Protein 3CSV (pdb70)

B-factor: mean 33.45, std 8.82, range [14.77, 95.45]

InterPro domains:
  IPR002575 Aminoglycoside phosphotransferase [PF01636] (23-247)
  IPR011009 Protein kinase-like domain superfamily [SSF56112] (5-310)

Foldseek 3Di:
DVVVVVCVQCVVLPNNQWDFDPVWTWIAHPVGATKTKAAAVVNPDFCVLVQVVLVVLVVLLAAEWDWSGDDGNGGMTITDDLDDAQLVNVCVVPVVVLCVLVLLLVSLLSQFVDDDDAFAECQLLNLLVLQLLQVQQVCLQPVHRPVVLSVVLSVVLSVLLVVQADDFGKDQQQQERRQWHAQPVDDGSNRTYGDNSSNIGHYGSLQNVLCHQLVLVDDRDPVSNVVLVVSCVSNVDDSVSSVLNNLSSLLSVLNVSSVLLCCQPPVVPLVSLVSNLSSVVSNLVSCPPPSNVVNNVSVPVSGDDCDVVSSVSSRD

Secondary structure (DSSP, 8-state):
-HHHHHHHHHHHTT-TT-EE-----EEE-TT--EEE----TTTT--SHHHHHHHHHHHHTT-BPPPEEEEETTTTEEEE----S-BHHHHHHH-GGG--HHHHHHHHHHHHHTSPPP---B--HHHHH--THIIIIIIHHHHSS--HHHHHHHHHHHHHHHHHH-----EE-S--SGGGEEE-TTS-GGGGEEE---TT-EE--TTHHHHHHHS-TTS---HHHHH--HHHHHHHT--HHHHHHHHHHHHHHH--HHHHHHHHHHTT--GGGGGGHHHHHHHHHHHHTSGGGHHHHHHHHHHS----HHHHHHHH-

Nearest PDB structures (foldseek):
  3csv-assembly1_A-2  TM=1.003E+00  e=9.031E-52  Ruegeria sp. TM1040
  4feu-assembly3_C  TM=6.248E-01  e=8.893E-07  Acinetobacter baumannii AYE
  2ig7-assembly1_B  TM=6.365E-01  e=2.881E-06  Homo sapiens
  4ej7-assembly2_B  TM=6.264E-01  e=3.681E-06  Acinetobacter baumannii AYE
  3en9-assembly1_A  TM=4.238E-01  e=1.251E-02  Methanocaldococcus jannaschii

Solvent-accessible surface area: 14984 Å² total

CATH classification: 3.30.200.20 (+1 more: 3.90.1200.10)

Radius of gyration: 21.05 Å; Cα contacts (8 Å, |Δi|>4): 513; chains: 1; bounding box: 49×42×58 Å

Structure (mmCIF, N/CA/C/O backbone):
data_3CSV
#
_entry.id   3CSV
#
_cell.length_a   113.680
_cell.length_b   55.940
_cell.length_c   61.220
_cell.angle_alpha   90.000
_cell.angle_beta   102.900
_cell.angle_gamma   90.000
#
_symmetry.space_group_name_H-M   'C 1 2 1'
#
loop_
_entity.id
_entity.type
_entity.pdbx_description
1 polymer 'Aminoglycoside phosphotransferase'
2 non-polymer 'ZINC ION'
3 non-polymer 'SODIUM ION'
4 non-polymer 'CHLORIDE ION'
5 non-polymer 'SULFATE ION'
6 non-polymer 1,2-ETHANEDIOL
7 water water
#
loop_
_atom_site.group_PDB
_atom_site.id
_atom_site.type_symbol
_atom_site.label_atom_id
_atom_site.label_alt_id
_atom_site.label_comp_id
_atom_site.label_asym_id
_atom_site.label_entity_id
_atom_site.label_seq_id
_atom_site.pdbx_PDB_ins_code
_atom_site.Cartn_x
_atom_site.Cartn_y
_atom_site.Cartn_z
_atom_site.occupancy
_atom_site.B_iso_or_equiv
_atom_site.auth_seq_id
_atom_site.auth_comp_id
_atom_site.auth_asym_id
_atom_site.auth_atom_id
_atom_site.pdbx_PDB_model_num
ATOM 1 N N . SER A 1 4 ? 5.265 47.513 47.100 1.00 39.61 3 SER A N 1
ATOM 2 C CA . SER A 1 4 ? 6.347 46.769 46.403 1.00 39.16 3 SER A CA 1
ATOM 3 C C . SER A 1 4 ? 5.796 45.748 45.408 1.00 39.10 3 SER A C 1
ATOM 4 O O . SER A 1 4 ? 4.594 45.442 45.384 1.00 38.44 3 SER A O 1
ATOM 7 N N . ARG A 1 5 ? 6.699 45.218 44.597 1.00 39.12 4 ARG A N 1
ATOM 8 C CA . ARG A 1 5 ? 6.341 44.217 43.608 1.00 40.46 4 ARG A CA 1
ATOM 9 C C . ARG A 1 5 ? 6.018 42.907 44.316 1.00 41.09 4 ARG A C 1
ATOM 10 O O . ARG A 1 5 ? 5.141 42.160 43.879 1.00 41.38 4 ARG A O 1
ATOM 18 N N . GLU A 1 6 ? 6.730 42.637 45.408 1.00 40.25 5 GLU A N 1
ATOM 19 C CA . GLU A 1 6 ? 6.461 41.464 46.226 1.00 41.06 5 GLU A CA 1
ATOM 20 C C . GLU A 1 6 ? 5.045 41.512 46.789 1.00 38.86 5 GLU A C 1
ATOM 21 O O . GLU A 1 6 ? 4.359 40.496 46.780 1.00 40.46 5 GLU A O 1
ATOM 27 N N . ASP A 1 7 ? 4.611 42.682 47.267 1.00 36.44 6 ASP A N 1
ATOM 28 C CA . ASP A 1 7 ? 3.229 42.866 47.741 1.00 35.73 6 ASP A CA 1
ATOM 29 C C . ASP A 1 7 ? 2.207 42.598 46.622 1.00 33.34 6 ASP A C 1
ATOM 30 O O . ASP A 1 7 ? 1.172 42.004 46.863 1.00 31.84 6 ASP A O 1
ATOM 35 N N . GLU A 1 8 ? 2.494 43.056 45.409 1.00 32.18 7 GLU A N 1
ATOM 36 C CA . GLU A 1 8 ? 1.615 42.788 44.273 1.00 32.58 7 GLU A CA 1
ATOM 37 C C . GLU A 1 8 ? 1.539 41.300 43.964 1.00 31.63 7 GLU A C 1
ATOM 38 O O . GLU A 1 8 ? 0.456 40.774 43.726 1.00 29.25 7 GLU A O 1
ATOM 44 N N . ILE A 1 9 ? 2.693 40.641 43.959 1.00 29.45 8 ILE A N 1
ATOM 45 C CA . ILE A 1 9 ? 2.747 39.215 43.685 1.00 32.60 8 ILE A CA 1
ATOM 46 C C . ILE A 1 9 ? 1.921 38.468 44.729 1.00 32.83 8 ILE A C 1
ATOM 47 O O . ILE A 1 9 ? 1.108 37.617 44.376 1.00 31.83 8 ILE A O 1
ATOM 52 N N . ARG A 1 10 ? 2.112 38.818 46.007 1.00 34.00 9 ARG A N 1
ATOM 53 C CA . ARG A 1 10 ? 1.398 38.161 47.105 1.00 33.69 9 ARG A CA 1
ATOM 54 C C . ARG A 1 10 ? -0.110 38.410 47.033 1.00 32.10 9 ARG A C 1
ATOM 55 O O . ARG A 1 10 ? -0.888 37.538 47.392 1.00 32.18 9 ARG A O 1
ATOM 58 N N . ASP A 1 11 ? -0.508 39.594 46.572 1.00 31.75 10 ASP A N 1
ATOM 59 C CA . ASP A 1 11 ? -1.928 39.945 46.391 1.00 32.56 10 ASP A CA 1
ATOM 60 C C . ASP A 1 11 ? -2.541 39.157 45.231 1.00 30.66 10 ASP A C 1
ATOM 61 O O . ASP A 1 11 ? -3.650 38.627 45.342 1.00 29.55 10 ASP A O 1
ATOM 66 N N . PHE A 1 12 ? -1.811 39.086 44.126 1.00 28.37 11 PHE A N 1
ATOM 67 C CA . PHE A 1 12 ? -2.204 38.277 42.964 1.00 29.33 11 PHE A CA 1
ATOM 68 C C . PHE A 1 12 ? -2.408 36.788 43.310 1.00 28.96 11 PHE A C 1
ATOM 69 O O . PHE A 1 12 ? -3.443 36.204 42.979 1.00 27.83 11 PHE A O 1
ATOM 77 N N . LEU A 1 13 ? -1.430 36.200 43.993 1.00 28.38 12 LEU A N 1
ATOM 78 C CA . LEU A 1 13 ? -1.537 34.815 44.468 1.00 29.18 12 LEU A CA 1
ATOM 79 C C . LEU A 1 13 ? -2.701 34.595 45.452 1.00 28.93 12 LEU A C 1
ATOM 80 O O . LEU A 1 13 ? -3.464 33.642 45.290 1.00 29.07 12 LEU A O 1
ATOM 85 N N . ALA A 1 14 ? -2.865 35.487 46.434 1.00 29.71 13 ALA A N 1
ATOM 86 C CA . ALA A 1 14 ? -3.971 35.396 47.415 1.00 29.06 13 ALA A CA 1
ATOM 87 C C . ALA A 1 14 ? -5.345 35.501 46.743 1.00 29.54 13 ALA A C 1
ATOM 88 O O . ALA A 1 14 ? -6.252 34.699 46.986 1.00 29.75 13 ALA A O 1
ATOM 90 N N . THR A 1 15 ? -5.487 36.504 45.890 1.00 28.56 14 THR A N 1
ATOM 91 C CA . THR A 1 15 ? -6.701 36.697 45.117 1.00 29.50 14 THR A CA 1
ATOM 92 C C . THR A 1 15 ? -7.176 35.449 44.372 1.00 27.54 14 THR A C 1
ATOM 93 O O . THR A 1 15 ? -8.371 35.167 44.331 1.00 26.85 14 THR A O 1
ATOM 97 N N . HIS A 1 16 ? -6.246 34.690 43.809 1.00 26.63 15 HIS A N 1
ATOM 98 C CA . HIS A 1 16 ? -6.612 33.569 42.970 1.00 27.69 15 HIS A CA 1
ATOM 99 C C . HIS A 1 16 ? -6.505 32.220 43.669 1.00 28.84 15 HIS A C 1
ATOM 100 O O . HIS A 1 16 ? -6.598 31.180 43.014 1.00 30.04 15 HIS A O 1
ATOM 107 N N . GLY A 1 17 ? -6.296 32.240 44.986 1.00 28.49 16 GLY A N 1
ATOM 108 C CA . GLY A 1 17 ? -6.298 31.015 45.794 1.00 30.17 16 GLY A CA 1
ATOM 109 C C . GLY A 1 17 ? -4.956 30.304 45.975 1.00 29.03 16 GLY A C 1
ATOM 110 O O . GLY A 1 17 ? -4.932 29.096 46.243 1.00 28.65 16 GLY A O 1
ATOM 111 N N . TYR A 1 18 ? -3.854 31.048 45.854 1.00 27.26 17 TYR A N 1
ATOM 112 C CA . TYR A 1 18 ? -2.496 30.483 45.922 1.00 27.93 17 TYR A CA 1
ATOM 113 C C . TYR A 1 18 ? -1.645 31.103 47.039 1.00 30.79 17 TYR A C 1
ATOM 114 O O . TYR A 1 18 ? -0.412 31.037 46.994 1.00 31.76 17 TYR A O 1
ATOM 123 N N . ALA A 1 19 ? -2.308 31.683 48.042 1.00 30.37 18 ALA A N 1
ATOM 124 C CA . ALA A 1 19 ? -1.637 32.438 49.097 1.00 31.33 18 ALA A CA 1
ATOM 125 C C . ALA A 1 19 ? -0.627 31.589 49.865 1.00 30.91 18 ALA A C 1
ATOM 126 O O . ALA A 1 19 ? 0.447 32.084 50.210 1.00 28.55 18 ALA A O 1
ATOM 128 N N . ASP A 1 20 ? -0.955 30.314 50.097 1.00 29.89 19 ASP A N 1
ATOM 129 C CA . ASP A 1 20 ? -0.056 29.404 50.820 1.00 30.64 19 ASP A CA 1
ATOM 130 C C . ASP A 1 20 ? 1.054 28.764 49.950 1.00 31.33 19 ASP A C 1
ATOM 131 O O . ASP A 1 20 ? 1.809 27.942 50.432 1.00 31.03 19 ASP A O 1
ATOM 136 N N . TRP A 1 21 ? 1.163 29.151 48.684 1.00 31.77 20 TRP A N 1
ATOM 137 C CA . TRP A 1 21 ? 2.215 28.622 47.823 1.00 31.78 20 TRP A CA 1
ATOM 138 C C . TRP A 1 21 ? 3.468 29.434 48.040 1.00 32.58 20 TRP A C 1
ATOM 139 O O . TRP A 1 21 ? 3.404 30.645 48.244 1.00 35.62 20 TRP A O 1
ATOM 150 N N . ASN A 1 22 ? 4.604 28.757 47.975 1.00 31.62 21 ASN A N 1
ATOM 151 C CA . ASN A 1 22 ? 5.891 29.342 48.304 1.00 32.11 21 ASN A CA 1
ATOM 152 C C . ASN A 1 22 ? 6.789 29.339 47.091 1.00 31.48 21 ASN A C 1
ATOM 153 O O . ASN A 1 22 ? 6.693 28.442 46.254 1.00 30.39 21 ASN A O 1
ATOM 158 N N . ARG A 1 23 ? 7.625 30.361 46.968 1.00 32.78 22 ARG A N 1
ATOM 159 C CA . ARG A 1 23 ? 8.624 30.415 45.903 1.00 36.99 22 ARG A CA 1
ATOM 160 C C . ARG A 1 23 ? 9.805 29.529 46.285 1.00 39.98 22 ARG A C 1
ATOM 161 O O . ARG A 1 23 ? 10.251 29.574 47.421 1.00 40.35 22 ARG A O 1
ATOM 163 N N . THR A 1 24 ? 10.284 28.708 45.347 1.00 43.32 23 THR A N 1
ATOM 164 C CA . THR A 1 24 ? 11.456 27.847 45.563 1.00 45.43 23 THR A CA 1
ATOM 165 C C . THR A 1 24 ? 12.545 28.145 44.529 1.00 50.02 23 THR A C 1
ATOM 166 O O . THR A 1 24 ? 12.690 27.412 43.539 1.00 49.32 23 THR A O 1
ATOM 170 N N . PRO A 1 25 ? 13.304 29.242 44.745 1.00 53.43 24 PRO A N 1
ATOM 171 C CA . PRO A 1 25 ? 14.420 29.603 43.869 1.00 54.97 24 PRO A CA 1
ATOM 172 C C . PRO A 1 25 ? 15.705 28.867 44.245 1.00 55.49 24 PRO A C 1
ATOM 173 O O . PRO A 1 25 ? 15.716 27.638 44.284 1.00 57.24 24 PRO A O 1
ATOM 177 N N . ARG A 1 34 ? 9.820 36.353 36.277 1.00 58.11 33 ARG A N 1
ATOM 178 C CA . ARG A 1 34 ? 10.003 36.026 34.870 1.00 57.33 33 ARG A CA 1
ATOM 179 C C . ARG A 1 34 ? 9.727 34.538 34.639 1.00 57.76 33 ARG A C 1
ATOM 180 O O . ARG A 1 34 ? 9.097 34.137 33.646 1.00 59.20 33 ARG A O 1
ATOM 182 N N . TYR A 1 35 ? 10.209 33.723 35.567 1.00 56.50 34 TYR A N 1
ATOM 183 C CA . TYR A 1 35 ? 9.897 32.305 35.587 1.00 56.05 34 TYR A CA 1
ATOM 184 C C . TYR A 1 35 ? 10.269 31.777 36.975 1.00 55.66 34 TYR A C 1
ATOM 185 O O . TYR A 1 35 ? 11.215 30.991 37.138 1.00 57.31 34 TYR A O 1
ATOM 187 N N . GLN A 1 36 ? 9.516 32.241 37.969 1.00 51.53 35 GLN A N 1
ATOM 188 C CA . GLN A 1 36 ? 9.743 31.872 39.355 1.00 47.68 35 GLN A CA 1
ATOM 189 C C . GLN A 1 36 ? 8.977 30.586 39.661 1.00 43.77 35 GLN A C 1
ATOM 190 O O . GLN A 1 36 ? 7.778 30.475 39.411 1.00 42.20 35 GLN A O 1
ATOM 196 N N . ARG A 1 37 ? 9.702 29.607 40.176 1.00 40.58 36 ARG A N 1
ATOM 197 C CA . ARG A 1 37 ? 9.156 28.321 40.553 1.00 38.45 36 ARG A CA 1
ATOM 198 C C . ARG A 1 37 ? 8.349 28.537 41.835 1.00 35.86 36 ARG A C 1
ATOM 199 O O . ARG A 1 37 ? 8.863 29.129 42.782 1.00 33.99 36 ARG A O 1
ATOM 207 N N . LEU A 1 38 ? 7.095 28.078 41.857 1.00 33.62 37 LEU A N 1
ATOM 208 C CA . LEU A 1 38 ? 6.262 28.068 43.080 1.00 31.66 37 LEU A CA 1
ATOM 209 C C . LEU A 1 38 ? 5.812 26.647 43.389 1.00 29.18 37 LEU A C 1
ATOM 210 O O . LEU A 1 38 ? 5.528 25.868 42.473 1.00 28.04 37 LEU A O 1
ATOM 215 N N . ARG A 1 39 ? 5.732 26.320 44.677 1.00 27.47 38 ARG A N 1
ATOM 216 C CA . ARG A 1 39 ? 5.316 24.999 45.117 1.00 27.39 38 ARG A CA 1
ATOM 217 C C . ARG A 1 39 ? 4.244 25.105 46.209 1.00 28.84 38 ARG A C 1
ATOM 218 O O . ARG A 1 39 ? 4.354 25.906 47.136 1.00 29.22 38 ARG A O 1
ATOM 226 N N . SER A 1 40 ? 3.210 24.285 46.098 1.00 29.06 39 SER A N 1
ATOM 227 C CA . SER A 1 40 ? 2.174 24.241 47.115 1.00 30.16 39 SER A CA 1
ATOM 228 C C . SER A 1 40 ? 2.715 23.595 48.385 1.00 31.23 39 SER A C 1
ATOM 229 O O . SER A 1 40 ? 3.814 23.028 48.387 1.00 31.23 39 SER A O 1
ATOM 232 N N . PRO A 1 41 ? 1.961 23.704 49.487 1.00 32.63 40 PRO A N 1
ATOM 233 C CA . PRO A 1 41 ? 2.397 23.035 50.719 1.00 32.67 40 PRO A CA 1
ATOM 234 C C . PRO A 1 41 ? 2.562 21.509 50.585 1.00 32.21 40 PRO A C 1
ATOM 235 O O . PRO A 1 41 ? 3.306 20.909 51.358 1.00 30.39 40 PRO A O 1
ATOM 239 N N . THR A 1 42 ? 1.885 20.892 49.616 1.00 31.02 41 THR A N 1
ATOM 240 C CA . THR A 1 42 ? 2.045 19.462 49.370 1.00 30.63 41 THR A CA 1
ATOM 241 C C . THR A 1 42 ? 2.819 19.149 48.081 1.00 30.06 41 THR A C 1
ATOM 242 O O . THR A 1 42 ? 2.796 18.022 47.618 1.00 28.18 41 THR A O 1
ATOM 246 N N . GLY A 1 43 ? 3.476 20.145 47.487 1.00 29.76 42 GLY A N 1
ATOM 247 C CA . GLY A 1 43 ? 4.396 19.901 46.375 1.00 28.23 42 GLY A CA 1
ATOM 248 C C . GLY A 1 43 ? 3.840 20.016 44.971 1.00 26.96 42 GLY A C 1
ATOM 249 O O . GLY A 1 43 ? 4.546 19.736 44.010 1.00 27.04 42 GLY A O 1
ATOM 250 N N . ALA A 1 44 ? 2.582 20.421 44.841 1.00 25.49 43 ALA A N 1
ATOM 251 C CA . ALA A 1 44 ? 2.035 20.829 43.553 1.00 25.99 43 ALA A CA 1
ATOM 252 C C . ALA A 1 44 ? 2.889 21.962 42.979 1.00 26.32 43 ALA A C 1
ATOM 253 O O . ALA A 1 44 ? 3.488 22.746 43.728 1.00 27.11 43 ALA A O 1
ATOM 255 N N . LYS A 1 45 ? 2.959 22.017 41.656 1.00 26.63 44 LYS A N 1
ATOM 256 C CA . LYS A 1 45 ? 3.892 22.876 40.931 1.00 26.41 44 LYS A CA 1
ATOM 257 C C . LYS A 1 45 ? 3.185 23.928 40.085 1.00 27.54 44 LYS A C 1
ATOM 258 O O . LYS A 1 45 ? 2.126 23.679 39.525 1.00 27.01 44 LYS A O 1
ATOM 264 N N . ALA A 1 46 ? 3.801 25.104 39.994 1.00 26.44 45 ALA A N 1
ATOM 265 C CA . ALA A 1 46 ? 3.371 26.150 39.079 1.00 26.17 45 ALA A CA 1
ATOM 266 C C . ALA A 1 46 ? 4.544 27.080 38.849 1.00 26.15 45 ALA A C 1
ATOM 267 O O . ALA A 1 46 ? 5.575 26.963 39.511 1.00 26.20 45 ALA A O 1
ATOM 269 N N . VAL A 1 47 ? 4.383 27.997 37.902 1.00 28.01 46 VAL A N 1
ATOM 270 C CA . VAL A 1 47 ? 5.414 28.979 37.590 1.00 28.14 46 VAL A CA 1
ATOM 271 C C . VAL A 1 47 ? 4.806 30.379 37.534 1.00 27.95 46 VAL A C 1
ATOM 272 O O . VAL A 1 47 ? 3.822 30.601 36.831 1.00 27.37 46 VAL A O 1
ATOM 276 N N . LEU A 1 48 ? 5.368 31.307 38.310 1.00 28.24 47 LEU A N 1
ATOM 277 C CA . LEU A 1 48 ? 4.929 32.703 38.267 1.00 30.87 47 LEU A CA 1
ATOM 278 C C . LEU A 1 48 ? 5.719 33.453 37.205 1.00 32.12 47 LEU A C 1
ATOM 279 O O . LEU A 1 48 ? 6.931 33.354 37.187 1.00 31.96 47 LEU A O 1
ATOM 297 N N . ASP A 1 50 ? 6.506 37.231 35.996 1.00 39.59 49 ASP A N 1
ATOM 298 C CA . ASP A 1 50 ? 6.534 38.601 36.463 1.00 42.78 49 ASP A CA 1
ATOM 299 C C . ASP A 1 50 ? 7.118 39.456 35.321 1.00 46.97 49 ASP A C 1
ATOM 300 O O . ASP A 1 50 ? 8.328 39.541 35.157 1.00 50.02 49 ASP A O 1
ATOM 305 N N . TRP A 1 51 ? 6.242 40.042 34.507 1.00 50.57 50 TRP A N 1
ATOM 306 C CA . TRP A 1 51 ? 6.638 40.871 33.364 1.00 52.13 50 TRP A CA 1
ATOM 307 C C . TRP A 1 51 ? 5.813 42.147 33.389 1.00 54.30 50 TRP A C 1
ATOM 308 O O . TRP A 1 51 ? 4.811 42.265 32.672 1.00 55.09 50 TRP A O 1
ATOM 310 N N . SER A 1 52 ? 6.228 43.095 34.226 1.00 55.86 51 SER A N 1
ATOM 311 C CA . SER A 1 52 ? 5.410 44.273 34.525 1.00 56.91 51 SER A CA 1
ATOM 312 C C . SER A 1 52 ? 5.228 45.193 33.320 1.00 58.49 51 SER A C 1
ATOM 313 O O . SER A 1 52 ? 6.156 45.345 32.517 1.00 57.45 51 SER A O 1
ATOM 316 N N . PRO A 1 53 ? 4.040 45.827 33.207 1.00 60.39 52 PRO A N 1
ATOM 317 C CA . PRO A 1 53 ? 3.788 46.812 32.148 1.00 62.08 52 PRO A CA 1
ATOM 318 C C . PRO A 1 53 ? 4.680 48.043 32.294 1.00 62.39 52 PRO A C 1
ATOM 319 O O . PRO A 1 53 ? 5.342 48.433 31.332 1.00 60.97 52 PRO A O 1
ATOM 323 N N . GLU A 1 54 ? 4.698 48.622 33.495 1.00 63.20 53 GLU A N 1
ATOM 324 C CA . GLU A 1 54 ? 5.612 49.714 33.844 1.00 63.91 53 GLU A CA 1
ATOM 325 C C . GLU A 1 54 ? 7.038 49.452 33.339 1.00 64.24 53 GLU A C 1
ATOM 326 O O . GLU A 1 54 ? 7.746 50.386 32.964 1.00 65.23 53 GLU A O 1
ATOM 328 N N . GLU A 1 55 ? 7.446 48.183 33.324 1.00 63.94 54 GLU A N 1
ATOM 329 C CA . GLU A 1 55 ? 8.725 47.778 32.733 1.00 63.29 54 GLU A CA 1
ATOM 330 C C . GLU A 1 55 ? 8.685 47.659 31.201 1.00 62.65 54 GLU A C 1
ATOM 331 O O . GLU A 1 55 ? 9.737 47.598 30.565 1.00 63.15 54 GLU A O 1
ATOM 333 N N . GLY A 1 56 ? 7.485 47.605 30.618 1.00 61.36 55 GLY A N 1
ATOM 334 C CA . GLY A 1 56 ? 7.305 47.417 29.169 1.00 59.87 55 GLY A CA 1
ATOM 335 C C . GLY A 1 56 ? 6.854 46.022 28.726 1.00 58.57 55 GLY A C 1
ATOM 336 O O . GLY A 1 56 ? 6.779 45.749 27.526 1.00 58.14 55 GLY A O 1
ATOM 337 N N . GLY A 1 57 ? 6.554 45.139 29.682 1.00 55.70 56 GLY A N 1
ATOM 338 C CA . GLY A 1 57 ? 6.099 43.777 29.377 1.00 53.63 56 GLY A CA 1
ATOM 339 C C . GLY A 1 57 ? 4.603 43.673 29.114 1.00 51.20 56 GLY A C 1
ATOM 340 O O . GLY A 1 57 ? 3.825 44.524 29.552 1.00 51.96 56 GLY A O 1
ATOM 341 N N . ASP A 1 58 ? 4.203 42.629 28.389 1.00 48.05 57 ASP A N 1
ATOM 342 C CA . ASP A 1 58 ? 2.782 42.357 28.092 1.00 44.97 57 ASP A CA 1
ATOM 343 C C . ASP A 1 58 ? 2.538 40.853 28.130 1.00 41.42 57 ASP A C 1
ATOM 344 O O . ASP A 1 58 ? 3.174 40.091 27.403 1.00 42.55 57 ASP A O 1
ATOM 349 N N . THR A 1 59 ? 1.615 40.432 28.988 1.00 38.21 58 THR A N 1
ATOM 350 C CA . THR A 1 59 ? 1.318 39.012 29.167 1.00 35.96 58 THR A CA 1
ATOM 351 C C . THR A 1 59 ? 0.333 38.439 28.127 1.00 33.52 58 THR A C 1
ATOM 352 O O . THR A 1 59 ? 0.138 37.236 28.079 1.00 33.80 58 THR A O 1
ATOM 356 N N . GLN A 1 60 ? -0.296 39.283 27.315 1.00 32.16 59 GLN A N 1
ATOM 357 C CA . GLN A 1 60 ? -1.401 38.821 26.477 1.00 33.31 59 GLN A CA 1
ATOM 358 C C . GLN A 1 60 ? -0.954 37.902 25.334 1.00 32.26 59 GLN A C 1
ATOM 359 O O . GLN A 1 60 ? -1.610 36.896 25.085 1.00 33.50 59 GLN A O 1
ATOM 365 N N . PRO A 1 61 ? 0.142 38.241 24.625 1.00 32.06 60 PRO A N 1
ATOM 366 C CA . PRO A 1 61 ? 0.631 37.312 23.596 1.00 32.88 60 PRO A CA 1
ATOM 367 C C . PRO A 1 61 ? 0.997 35.917 24.133 1.00 29.71 60 PRO A C 1
ATOM 368 O O . PRO A 1 61 ? 0.687 34.929 23.500 1.00 30.29 60 PRO A O 1
ATOM 372 N N . PHE A 1 62 ? 1.616 35.840 25.302 1.00 30.35 61 PHE A N 1
ATOM 373 C CA . PHE A 1 62 ? 1.916 34.540 25.916 1.00 29.94 61 PHE A CA 1
ATOM 374 C C . PHE A 1 62 ? 0.621 33.755 26.144 1.00 28.33 61 PHE A C 1
ATOM 375 O O . PHE A 1 62 ? 0.528 32.598 25.779 1.00 30.36 61 PHE A O 1
ATOM 383 N N . VAL A 1 63 ? -0.376 34.410 26.729 1.00 28.46 62 VAL A N 1
ATOM 384 C CA . VAL A 1 63 ? -1.679 33.795 26.993 1.00 27.38 62 VAL A CA 1
ATOM 385 C C . VAL A 1 63 ? -2.340 33.347 25.682 1.00 27.16 62 VAL A C 1
ATOM 386 O O . VAL A 1 63 ? -2.730 32.195 25.555 1.00 26.99 62 VAL A O 1
ATOM 390 N N . ASP A 1 64 ? -2.408 34.240 24.698 1.00 28.20 63 ASP A N 1
ATOM 391 C CA . ASP A 1 64 ? -3.029 33.929 23.405 1.00 28.88 63 ASP A CA 1
ATOM 392 C C . ASP A 1 64 ? -2.356 32.754 22.709 1.00 27.77 63 ASP A C 1
ATOM 393 O O . ASP A 1 64 ? -3.036 31.865 22.222 1.00 29.21 63 ASP A O 1
ATOM 398 N N . LEU A 1 65 ? -1.026 32.755 22.670 1.00 26.84 64 LEU A N 1
ATOM 399 C CA . LEU A 1 65 ? -0.286 31.732 21.927 1.00 27.62 64 LEU A CA 1
ATOM 400 C C . LEU A 1 65 ? -0.219 30.412 22.673 1.00 27.62 64 LEU A C 1
ATOM 401 O O . LEU A 1 65 ? -0.263 29.339 22.049 1.00 27.26 64 LEU A O 1
ATOM 406 N N . ALA A 1 66 ? -0.150 30.466 24.002 1.00 27.46 65 ALA A N 1
ATOM 407 C CA . ALA A 1 66 ? -0.210 29.230 24.813 1.00 28.24 65 ALA A CA 1
ATOM 408 C C . ALA A 1 66 ? -1.549 28.506 24.619 1.00 28.30 65 ALA A C 1
ATOM 409 O O . ALA A 1 66 ? -1.589 27.276 24.467 1.00 27.18 65 ALA A O 1
ATOM 411 N N . GLN A 1 67 ? -2.636 29.278 24.584 1.00 28.28 66 GLN A N 1
ATOM 412 C CA . GLN A 1 67 ? -3.959 28.732 24.321 1.00 28.91 66 GLN A CA 1
ATOM 413 C C . GLN A 1 67 ? -3.996 28.157 22.922 1.00 27.18 66 GLN A C 1
ATOM 414 O O . GLN A 1 67 ? -4.423 27.032 22.741 1.00 27.88 66 GLN A O 1
ATOM 420 N N . TYR A 1 68 ? -3.526 28.917 21.934 1.00 27.49 67 TYR A N 1
ATOM 421 C CA . TYR A 1 68 ? -3.518 28.442 20.544 1.00 27.40 67 TYR A CA 1
ATOM 422 C C . TYR A 1 68 ? -2.791 27.101 20.395 1.00 27.46 67 TYR A C 1
ATOM 423 O O . TYR A 1 68 ? -3.281 26.187 19.732 1.00 26.82 67 TYR A O 1
ATOM 432 N N . LEU A 1 69 ? -1.617 26.979 21.007 1.00 28.55 68 LEU A N 1
ATOM 433 C CA . LEU A 1 69 ? -0.812 25.742 20.881 1.00 27.42 68 LEU A CA 1
ATOM 434 C C . LEU A 1 69 ? -1.453 24.564 21.596 1.00 28.51 68 LEU A C 1
ATOM 435 O O . LEU A 1 69 ? -1.471 23.436 21.078 1.00 25.04 68 LEU A O 1
ATOM 440 N N . ARG A 1 70 ? -1.973 24.833 22.795 1.00 29.61 69 ARG A N 1
ATOM 441 C CA . ARG A 1 70 ? -2.719 23.837 23.552 1.00 30.71 69 ARG A CA 1
ATOM 442 C C . ARG A 1 70 ? -4.008 23.389 22.890 1.00 31.10 69 ARG A C 1
ATOM 443 O O . ARG A 1 70 ? -4.389 22.229 23.020 1.00 30.82 69 ARG A O 1
ATOM 451 N N . ASN A 1 71 ? -4.676 24.281 22.167 1.00 30.91 70 ASN A N 1
ATOM 452 C CA . ASN A 1 71 ? -5.838 23.875 21.397 1.00 31.88 70 ASN A CA 1
ATOM 453 C C . ASN A 1 71 ? -5.477 22.828 20.330 1.00 32.91 70 ASN A C 1
ATOM 454 O O . ASN A 1 71 ? -6.340 22.072 19.889 1.00 32.54 70 ASN A O 1
ATOM 459 N N . LEU A 1 72 ? -4.192 22.764 19.953 1.00 32.16 71 LEU A N 1
ATOM 460 C CA . LEU A 1 72 ? -3.672 21.762 19.015 1.00 29.36 71 LEU A CA 1
ATOM 461 C C . LEU A 1 72 ? -3.065 20.522 19.686 1.00 30.39 71 LEU A C 1
ATOM 462 O O . LEU A 1 72 ? -2.431 19.698 19.014 1.00 28.45 71 LEU A O 1
ATOM 467 N N . ASP A 1 73 ? -3.246 20.406 21.008 1.00 30.93 72 ASP A N 1
ATOM 468 C CA . ASP A 1 73 ? -2.707 19.313 21.811 1.00 31.69 72 ASP A CA 1
ATOM 469 C C . ASP A 1 73 ? -1.181 19.347 21.817 1.00 30.73 72 ASP A C 1
ATOM 470 O O . ASP A 1 73 ? -0.521 18.309 21.882 1.00 29.36 72 ASP A O 1
ATOM 475 N N . ILE A 1 74 ? -0.646 20.561 21.733 1.00 28.77 73 ILE A N 1
ATOM 476 C CA . ILE A 1 74 ? 0.767 20.811 21.901 1.00 26.69 73 ILE A CA 1
ATOM 477 C C . ILE A 1 74 ? 0.975 21.269 23.350 1.00 28.36 73 ILE A C 1
ATOM 478 O O . ILE A 1 74 ? 0.194 22.060 23.874 1.00 29.86 73 ILE A O 1
ATOM 483 N N . SER A 1 75 ? 2.004 20.740 24.005 1.00 27.73 74 SER A N 1
ATOM 484 C CA . SER A 1 75 ? 2.239 21.001 25.428 1.00 27.53 74 SER A CA 1
ATOM 485 C C . SER A 1 75 ? 2.949 22.321 25.688 1.00 26.89 74 SER A C 1
ATOM 486 O O . SER A 1 75 ? 4.088 22.352 26.155 1.00 29.26 74 SER A O 1
ATOM 489 N N . ALA A 1 76 ? 2.266 23.410 25.367 1.00 27.16 75 ALA A N 1
ATOM 490 C CA . ALA A 1 76 ? 2.569 24.715 25.950 1.00 27.64 75 ALA A CA 1
ATOM 491 C C . ALA A 1 76 ? 1.889 24.712 27.313 1.00 28.28 75 ALA A C 1
ATOM 492 O O . ALA A 1 76 ? 0.966 23.913 27.547 1.00 28.73 75 ALA A O 1
ATOM 494 N N . PRO A 1 77 ? 2.334 25.591 28.223 1.00 29.03 76 PRO A N 1
ATOM 495 C CA . PRO A 1 77 ? 1.768 25.606 29.568 1.00 29.31 76 PRO A CA 1
ATOM 496 C C . PRO A 1 77 ? 0.323 26.112 29.643 1.00 28.91 76 PRO A C 1
ATOM 497 O O . PRO A 1 77 ? -0.002 27.111 29.015 1.00 29.46 76 PRO A O 1
ATOM 501 N N . GLU A 1 78 ? -0.512 25.427 30.423 1.00 29.09 77 GLU A N 1
ATOM 502 C CA . GLU A 1 78 ? -1.794 25.971 30.867 1.00 29.28 77 GLU A CA 1
ATOM 503 C C . GLU A 1 78 ? -1.579 27.280 31.607 1.00 25.52 77 GLU A C 1
ATOM 504 O O . GLU A 1 78 ? -0.566 27.458 32.280 1.00 25.20 77 GLU A O 1
ATOM 510 N N . ILE A 1 79 ? -2.540 28.186 31.475 1.00 27.42 78 ILE A N 1
ATOM 511 C CA . ILE A 1 79 ? -2.591 29.402 32.271 1.00 26.69 78 ILE A CA 1
ATOM 512 C C . ILE A 1 79 ? -3.517 29.096 33.452 1.00 28.87 78 ILE A C 1
ATOM 513 O O . ILE A 1 79 ? -4.691 28.758 33.269 1.00 28.99 78 ILE A O 1
ATOM 518 N N . TYR A 1 80 ? -2.983 29.204 34.667 1.00 27.44 79 TYR A N 1
ATOM 519 C CA . TYR A 1 80 ? -3.745 28.968 35.880 1.00 26.43 79 TYR A CA 1
ATOM 520 C C . TYR A 1 80 ? -4.432 30.225 36.427 1.00 27.96 79 TYR A C 1
ATOM 521 O O . TYR A 1 80 ? -5.493 30.129 37.038 1.00 28.39 79 TYR A O 1
ATOM 530 N N . ALA A 1 81 ? -3.785 31.378 36.259 1.00 27.62 80 ALA A N 1
ATOM 531 C CA . ALA A 1 81 ? -4.297 32.670 36.713 1.00 26.77 80 ALA A CA 1
ATOM 532 C C . ALA A 1 81 ? -3.615 33.773 35.905 1.00 27.83 80 ALA A C 1
ATOM 533 O O . ALA A 1 81 ? -2.470 33.617 35.457 1.00 27.91 80 ALA A O 1
ATOM 535 N N . GLU A 1 82 ? -4.310 34.890 35.731 1.00 29.28 81 GLU A N 1
ATOM 536 C CA . GLU A 1 82 ? -3.759 36.000 34.966 1.00 31.15 81 GLU A CA 1
ATOM 537 C C . GLU A 1 82 ? -4.157 37.336 35.551 1.00 31.74 81 GLU A C 1
ATOM 538 O O . GLU A 1 82 ? -5.262 37.504 36.087 1.00 31.80 81 GLU A O 1
ATOM 544 N N . GLU A 1 83 ? -3.220 38.272 35.433 1.00 32.37 82 GLU A N 1
ATOM 545 C CA . GLU A 1 83 ? -3.379 39.633 35.870 1.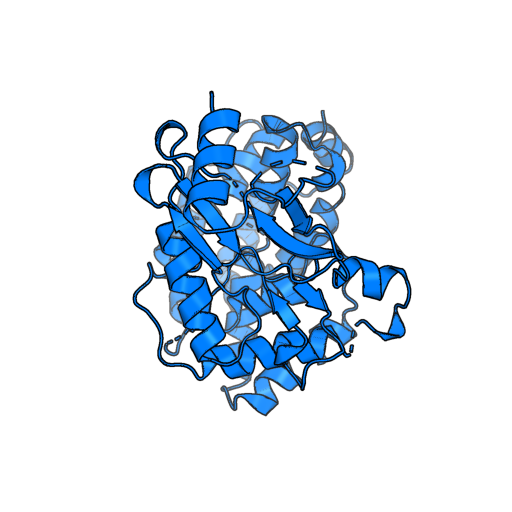00 34.12 82 GLU A CA 1
ATOM 546 C C . GLU A 1 83 ? -2.675 40.489 34.823 1.00 32.74 82 GLU A C 1
ATOM 547 O O . GLU A 1 83 ? -1.500 40.833 34.955 1.00 30.41 82 GLU A O 1
ATOM 553 N N . HIS A 1 84 ? -3.399 40.792 33.752 1.00 33.43 83 HIS A N 1
ATOM 554 C CA . HIS A 1 84 ? -2.818 41.515 32.625 1.00 34.13 83 HIS A CA 1
ATOM 555 C C . HIS A 1 84 ? -2.323 42.899 33.004 1.00 33.15 83 HIS A C 1
ATOM 556 O O . HIS A 1 84 ? -1.220 43.277 32.617 1.00 32.05 83 HIS A O 1
ATOM 563 N N . ALA A 1 85 ? -3.118 43.638 33.768 1.00 34.59 84 ALA A N 1
ATOM 564 C CA . ALA A 1 85 ? -2.780 45.024 34.119 1.00 37.19 84 ALA A CA 1
ATOM 565 C C . ALA A 1 85 ? -1.479 45.126 34.910 1.00 38.95 84 ALA A C 1
ATOM 566 O O . ALA A 1 85 ? -0.699 46.041 34.686 1.00 40.46 84 ALA A O 1
ATOM 568 N N . ARG A 1 86 ? -1.235 44.194 35.828 1.00 38.32 85 ARG A N 1
ATOM 569 C CA . ARG A 1 86 ? -0.005 44.229 36.622 1.00 38.02 85 ARG A CA 1
ATOM 570 C C . ARG A 1 86 ? 1.097 43.365 36.024 1.00 37.00 85 ARG A C 1
ATOM 571 O O . ARG A 1 86 ? 2.206 43.346 36.549 1.00 38.35 85 ARG A O 1
ATOM 579 N N . GLY A 1 87 ? 0.808 42.672 34.922 1.00 34.14 86 GLY A N 1
ATOM 580 C CA . GLY A 1 87 ? 1.816 41.885 34.218 1.00 32.28 86 GLY A CA 1
ATOM 581 C C . GLY A 1 87 ? 2.260 40.646 34.972 1.00 31.88 86 GLY A C 1
ATOM 582 O O . GLY A 1 87 ? 3.449 40.370 35.064 1.00 33.54 86 GLY A O 1
ATOM 583 N N . LEU A 1 88 ? 1.294 39.902 35.517 1.00 32.50 87 LEU A N 1
ATOM 584 C CA . LEU A 1 88 ? 1.561 38.671 36.274 1.00 31.52 87 LEU A CA 1
ATOM 585 C C . LEU A 1 88 ? 0.731 37.503 35.728 1.00 30.44 87 LEU A C 1
ATOM 586 O O . LEU A 1 88 ? -0.438 37.661 35.403 1.00 29.64 87 LEU A O 1
ATOM 591 N N . LEU A 1 89 ? 1.347 36.334 35.616 1.00 30.63 88 LEU A N 1
ATOM 592 C CA . LEU A 1 89 ? 0.619 35.108 35.300 1.00 31.08 88 LEU A CA 1
ATOM 593 C C . LEU A 1 89 ? 1.125 34.012 36.200 1.00 31.98 88 LEU A C 1
ATOM 594 O O . LEU A 1 89 ? 2.284 34.043 36.620 1.00 32.95 88 LEU A O 1
ATOM 599 N N . LEU A 1 90 ? 0.253 33.042 36.460 1.00 30.61 89 LEU A N 1
ATOM 600 C CA . LEU A 1 90 ? 0.629 31.750 37.034 1.00 29.12 89 LEU A CA 1
ATOM 601 C C . LEU A 1 90 ? 0.324 30.698 35.987 1.00 26.90 89 LEU A C 1
ATOM 602 O O . LEU A 1 90 ? -0.789 30.635 35.495 1.00 27.44 89 LEU A O 1
ATOM 607 N N . ILE A 1 91 ? 1.323 29.897 35.640 1.00 27.44 90 ILE A N 1
ATOM 608 C CA . ILE A 1 91 ? 1.232 28.944 34.549 1.00 26.89 90 ILE A CA 1
ATOM 609 C C . ILE A 1 91 ? 1.706 27.560 35.010 1.00 26.34 90 ILE A C 1
ATOM 610 O O . ILE A 1 91 ? 2.347 27.397 36.053 1.00 26.67 90 ILE A O 1
ATOM 615 N N . GLU A 1 92 ? 1.411 26.578 34.182 1.00 25.38 91 GLU A N 1
ATOM 616 C CA . GLU A 1 92 ? 1.851 25.216 34.384 1.00 25.54 91 GLU A CA 1
ATOM 617 C C . GLU A 1 92 ? 3.357 25.141 34.383 1.00 25.83 91 GLU A C 1
ATOM 618 O O . GLU A 1 92 ? 4.026 25.817 33.608 1.00 25.07 91 GLU A O 1
ATOM 624 N N . ASP A 1 93 ? 3.872 24.302 35.265 1.00 25.73 92 ASP A N 1
ATOM 625 C CA . ASP A 1 93 ? 5.290 23.992 35.336 1.00 26.60 92 ASP A CA 1
ATOM 626 C C . ASP A 1 93 ? 5.513 22.768 34.460 1.00 26.65 92 ASP A C 1
ATOM 627 O O . ASP A 1 93 ? 4.968 21.699 34.724 1.00 26.32 92 ASP A O 1
ATOM 632 N N . LEU A 1 94 ? 6.320 22.935 33.421 1.00 28.11 93 LEU A N 1
ATOM 633 C CA . LEU A 1 94 ? 6.560 21.881 32.452 1.00 27.80 93 LEU A CA 1
ATOM 634 C C . LEU A 1 94 ? 7.846 21.120 32.773 1.00 27.87 93 LEU A C 1
ATOM 635 O O . LEU A 1 94 ? 8.309 20.299 31.980 1.00 29.70 93 LEU A O 1
ATOM 640 N N . GLY A 1 95 ? 8.414 21.394 33.939 1.00 26.34 94 GLY A N 1
ATOM 641 C CA . GLY A 1 95 ? 9.463 20.565 34.498 1.00 26.23 94 GLY A CA 1
ATOM 642 C C . GLY A 1 95 ? 10.849 21.046 34.169 1.00 26.03 94 GLY A C 1
ATOM 643 O O . GLY A 1 95 ? 11.036 22.194 33.779 1.00 23.33 94 GLY A O 1
ATOM 644 N N . ASP A 1 96 ? 11.823 20.149 34.339 1.00 27.02 95 ASP A N 1
ATOM 645 C CA . ASP A 1 96 ? 13.244 20.497 34.237 1.00 27.83 95 ASP A CA 1
ATOM 646 C C . ASP A 1 96 ? 14.034 19.619 33.271 1.00 28.66 95 ASP A C 1
ATOM 647 O O . ASP A 1 96 ? 15.254 19.784 33.129 1.00 30.28 95 ASP A O 1
ATOM 652 N N . ALA A 1 97 ? 13.341 18.716 32.586 1.00 27.29 96 ALA A N 1
ATOM 653 C CA . ALA A 1 97 ? 13.977 17.822 31.642 1.00 27.10 96 ALA A CA 1
ATOM 654 C C . ALA A 1 97 ? 14.152 18.508 30.283 1.00 27.35 96 ALA A C 1
ATOM 655 O O . ALA A 1 97 ? 13.551 18.112 29.290 1.00 27.04 96 ALA A O 1
ATOM 657 N N . LEU A 1 98 ? 14.983 19.542 30.262 1.00 28.03 97 LEU A N 1
ATOM 658 C CA . LEU A 1 98 ? 15.356 20.220 29.028 1.00 29.28 97 LEU A CA 1
ATOM 659 C C . LEU A 1 98 ? 15.991 19.232 28.069 1.00 27.59 97 LEU A C 1
ATOM 660 O O . LEU A 1 98 ? 16.825 18.437 28.479 1.00 28.01 97 LEU A O 1
ATOM 665 N N . PHE A 1 99 ? 15.630 19.303 26.789 1.00 26.68 98 PHE A N 1
ATOM 666 C CA . PHE A 1 99 ? 16.190 18.385 25.778 1.00 26.32 98 PHE A CA 1
ATOM 667 C C . PHE A 1 99 ? 17.725 18.302 25.846 1.00 25.33 98 PHE A C 1
ATOM 668 O O . PHE A 1 99 ? 18.313 17.234 25.697 1.00 23.32 98 PHE A O 1
ATOM 676 N N . THR A 1 100 ? 18.359 19.444 26.056 1.00 26.71 99 THR A N 1
ATOM 677 C CA . THR A 1 100 ? 19.807 19.533 26.157 1.00 28.91 99 THR A CA 1
ATOM 678 C C . THR A 1 100 ? 20.349 18.698 27.331 1.00 30.02 99 THR A C 1
ATOM 679 O O . THR A 1 100 ? 21.343 17.969 27.191 1.00 29.31 99 THR A O 1
ATOM 683 N N . GLU A 1 101 ? 19.684 18.793 28.478 1.00 27.96 100 GLU A N 1
ATOM 684 C CA . GLU A 1 101 ? 20.053 17.977 29.639 1.00 29.30 100 GLU A CA 1
ATOM 685 C C . GLU A 1 101 ? 19.844 16.482 29.373 1.00 27.95 100 GLU A C 1
ATOM 686 O O . GLU A 1 101 ? 20.712 15.670 29.694 1.00 27.48 100 GLU A O 1
ATOM 692 N N . VAL A 1 102 ? 18.719 16.129 28.765 1.00 26.24 101 VAL A N 1
ATOM 693 C CA . VAL A 1 102 ? 18.429 14.726 28.476 1.00 26.81 101 VAL A CA 1
ATOM 694 C C . VAL A 1 102 ? 19.502 14.150 27.558 1.00 27.45 101 VAL A C 1
ATOM 695 O O . VAL A 1 102 ? 20.007 13.046 27.795 1.00 26.24 101 VAL A O 1
ATOM 699 N N . ILE A 1 103 ? 19.870 14.918 26.534 1.00 27.84 102 ILE A N 1
ATOM 700 C CA . ILE A 1 103 ? 20.826 14.458 25.527 1.00 30.59 102 ILE A CA 1
ATOM 701 C C . ILE A 1 103 ? 22.263 14.462 26.068 1.00 31.56 102 ILE A C 1
ATOM 702 O O . ILE A 1 103 ? 23.025 13.539 25.776 1.00 33.67 102 ILE A O 1
ATOM 707 N N . ASN A 1 104 ? 22.618 15.469 26.871 1.00 32.30 103 ASN A N 1
ATOM 708 C CA . ASN A 1 104 ? 23.914 15.483 27.580 1.00 32.36 103 ASN A CA 1
ATOM 709 C C . ASN A 1 104 ? 24.114 14.202 28.392 1.00 31.86 103 ASN A C 1
ATOM 710 O O . ASN A 1 104 ? 25.183 13.601 28.358 1.00 32.51 103 ASN A O 1
ATOM 715 N N . ASN A 1 105 ? 23.075 13.783 29.111 1.00 30.38 104 ASN A N 1
ATOM 716 C CA . ASN A 1 105 ? 23.144 12.583 29.951 1.00 29.59 104 ASN A CA 1
ATOM 717 C C . ASN A 1 105 ? 23.143 11.303 29.131 1.00 29.38 104 ASN A C 1
ATOM 718 O O . ASN A 1 105 ? 23.839 10.346 29.462 1.00 30.26 104 ASN A O 1
ATOM 723 N N . ASP A 1 106 ? 22.346 11.278 28.069 1.00 29.31 105 ASP A N 1
ATOM 724 C CA . ASP A 1 106 ? 22.243 10.097 27.229 1.00 30.60 105 ASP A CA 1
ATOM 725 C C . ASP A 1 106 ? 22.105 10.493 25.768 1.00 32.53 105 ASP A C 1
ATOM 726 O O . ASP A 1 106 ? 21.004 10.767 25.314 1.00 31.68 105 ASP A O 1
ATOM 731 N N . PRO A 1 107 ? 23.224 10.485 25.020 1.00 35.34 106 PRO A N 1
ATOM 732 C CA . PRO A 1 107 ? 23.248 10.855 23.593 1.00 35.51 106 PRO A CA 1
ATOM 733 C C . PRO A 1 107 ? 22.357 10.021 22.671 1.00 33.75 106 PRO A C 1
ATOM 734 O O . PRO A 1 107 ? 21.957 10.505 21.619 1.00 32.68 106 PRO A O 1
ATOM 738 N N . ALA A 1 108 ? 22.039 8.794 23.070 1.00 33.21 107 ALA A N 1
ATOM 739 C CA . ALA A 1 108 ? 21.119 7.937 22.318 1.00 34.30 107 ALA A CA 1
ATOM 740 C C . ALA A 1 108 ? 19.684 8.475 22.266 1.00 34.89 107 ALA A C 1
ATOM 741 O O . ALA A 1 108 ? 18.854 7.943 21.531 1.00 35.54 107 ALA A O 1
ATOM 743 N N . GLN A 1 109 ? 19.388 9.501 23.060 1.00 35.05 108 GLN A N 1
ATOM 744 C CA . GLN A 1 109 ? 18.062 10.129 23.062 1.00 35.65 108 GLN A CA 1
ATOM 745 C C . GLN A 1 109 ? 17.923 11.240 22.033 1.00 34.92 108 GLN A C 1
ATOM 746 O O . GLN A 1 109 ? 16.835 11.755 21.820 1.00 34.06 108 GLN A O 1
ATOM 752 N N . GLU A 1 110 ? 19.024 11.596 21.389 1.00 36.92 109 GLU A N 1
ATOM 753 C CA . GLU A 1 110 ? 19.034 12.728 20.475 1.00 37.41 109 GLU A CA 1
ATOM 754 C C . GLU A 1 110 ? 18.056 12.505 19.331 1.00 36.43 109 GLU A C 1
ATOM 755 O O . GLU A 1 110 ? 17.150 13.305 19.121 1.00 35.39 109 GLU A O 1
ATOM 769 N N . PRO A 1 112 ? 15.508 10.196 18.882 1.00 33.64 111 PRO A N 1
ATOM 770 C CA . PRO A 1 112 ? 14.089 10.163 19.236 1.00 34.04 111 PRO A CA 1
ATOM 771 C C . PRO A 1 112 ? 13.512 11.475 19.769 1.00 34.66 111 PRO A C 1
ATOM 772 O O . PRO A 1 112 ? 12.327 11.749 19.526 1.00 34.93 111 PRO A O 1
ATOM 776 N N . LEU A 1 113 ? 14.312 12.273 20.484 1.00 33.20 112 LEU A N 1
ATOM 777 C CA . LEU A 1 113 ? 13.843 13.587 20.948 1.00 32.08 112 LEU A CA 1
ATOM 778 C C . LEU A 1 113 ? 13.677 14.556 19.774 1.00 30.32 112 LEU A C 1
ATOM 779 O O . LEU A 1 113 ? 12.731 15.334 19.750 1.00 31.00 112 LEU A O 1
ATOM 784 N N . TYR A 1 114 ? 14.603 14.528 18.823 1.00 28.32 113 TYR A N 1
ATOM 785 C CA . TYR A 1 114 ? 14.510 15.424 17.656 1.00 28.58 113 TYR A CA 1
ATOM 786 C C . TYR A 1 114 ? 13.368 15.019 16.730 1.00 26.50 113 TYR A C 1
ATOM 787 O O . TYR A 1 114 ? 12.698 15.877 16.165 1.00 28.53 113 TYR A O 1
ATOM 796 N N . ARG A 1 115 ? 13.120 13.717 16.608 1.00 26.80 114 ARG A N 1
ATOM 797 C CA . ARG A 1 115 ? 11.963 13.217 15.866 1.00 26.62 114 ARG A CA 1
ATOM 798 C C . ARG A 1 115 ? 10.651 13.696 16.484 1.00 26.81 114 ARG A C 1
ATOM 799 O O . ARG A 1 115 ? 9.746 14.106 15.753 1.00 24.53 114 ARG A O 1
ATOM 807 N N . ALA A 1 116 ? 10.560 13.662 17.821 1.00 25.88 115 ALA A N 1
ATOM 808 C CA . ALA A 1 116 ? 9.362 14.133 18.524 1.00 26.30 115 ALA A CA 1
ATOM 809 C C . ALA A 1 116 ? 9.126 15.621 18.262 1.00 27.18 115 ALA A C 1
ATOM 810 O O . ALA A 1 116 ? 7.987 16.058 18.066 1.00 26.73 115 ALA A O 1
ATOM 812 N N . ALA A 1 117 ? 10.204 16.401 18.300 1.00 27.70 116 ALA A N 1
ATOM 813 C CA . ALA A 1 117 ? 10.128 17.844 18.032 1.00 26.45 116 ALA A CA 1
ATOM 814 C C . ALA A 1 117 ? 9.718 18.113 16.578 1.00 25.97 116 ALA A C 1
ATOM 815 O O . ALA A 1 117 ? 8.953 19.036 16.301 1.00 26.82 116 ALA A O 1
ATOM 817 N N . VAL A 1 118 ? 10.226 17.312 15.649 1.00 26.60 117 VAL A N 1
ATOM 818 C CA . VAL A 1 118 ? 9.869 17.477 14.230 1.00 27.01 117 VAL A CA 1
ATOM 819 C C . VAL A 1 118 ? 8.396 17.091 14.024 1.00 28.58 117 VAL A C 1
ATOM 820 O O . VAL A 1 118 ? 7.660 17.750 13.283 1.00 27.97 117 VAL A O 1
ATOM 824 N N . ASP A 1 119 ? 7.965 16.049 14.729 1.00 27.64 118 ASP A N 1
ATOM 825 C CA . ASP A 1 119 ? 6.556 15.668 14.762 1.00 28.60 118 ASP A CA 1
ATOM 826 C C . ASP A 1 119 ? 5.644 16.773 15.313 1.00 27.78 118 ASP A C 1
ATOM 827 O O . ASP A 1 119 ? 4.522 16.937 14.852 1.00 27.21 118 ASP A O 1
ATOM 832 N N . LEU A 1 120 ? 6.123 17.540 16.286 1.00 28.13 119 LEU A N 1
ATOM 833 C CA . LEU A 1 120 ? 5.395 18.712 16.752 1.00 26.07 119 LEU A CA 1
ATOM 834 C C . LEU A 1 120 ? 5.214 19.722 15.614 1.00 26.99 119 LEU A C 1
ATOM 835 O O . LEU A 1 120 ? 4.105 20.235 15.397 1.00 25.17 119 LEU A O 1
ATOM 840 N N . LEU A 1 121 ? 6.295 19.990 14.871 1.00 27.00 120 LEU A N 1
ATOM 841 C CA . LEU A 1 121 ? 6.251 20.973 13.769 1.00 26.63 120 LEU A CA 1
ATOM 842 C C . LEU A 1 121 ? 5.331 20.530 12.635 1.00 26.08 120 LEU A C 1
ATOM 843 O O . LEU A 1 121 ? 4.561 21.330 12.089 1.00 26.54 120 LEU A O 1
ATOM 848 N N . ILE A 1 122 ? 5.435 19.260 12.278 1.00 27.36 121 ILE A N 1
ATOM 849 C CA . ILE A 1 122 ? 4.544 18.643 11.292 1.00 27.59 121 ILE A CA 1
ATOM 850 C C . ILE A 1 122 ? 3.072 18.859 11.648 1.00 27.58 121 ILE A C 1
ATOM 851 O O . ILE A 1 122 ? 2.269 19.308 10.815 1.00 27.08 121 ILE A O 1
ATOM 856 N N . HIS A 1 123 ? 2.722 18.523 12.887 1.00 26.98 122 HIS A N 1
ATOM 857 C CA . HIS A 1 123 ? 1.378 18.730 13.392 1.00 25.25 122 HIS A CA 1
ATOM 858 C C . HIS A 1 123 ? 1.001 20.217 13.381 1.00 26.58 122 HIS A C 1
ATOM 859 O O . HIS A 1 123 ? -0.068 20.599 12.896 1.00 28.18 122 HIS A O 1
ATOM 866 N N . LEU A 1 124 ? 1.877 21.045 13.939 1.00 24.18 123 LEU A N 1
ATOM 867 C CA . LEU A 1 124 ? 1.662 22.477 13.975 1.00 26.40 123 LEU A CA 1
ATOM 868 C C . LEU A 1 124 ? 1.383 23.070 12.583 1.00 26.18 123 LEU A C 1
ATOM 869 O O . LEU A 1 124 ? 0.514 23.934 12.437 1.00 28.26 123 LEU A O 1
ATOM 874 N N . HIS A 1 125 ? 2.131 22.618 11.579 1.00 26.51 124 HIS A N 1
ATOM 875 C CA . HIS A 1 125 ? 2.069 23.202 10.220 1.00 27.12 124 HIS A CA 1
ATOM 876 C C . HIS A 1 125 ? 0.823 22.813 9.449 1.00 28.10 124 HIS A C 1
ATOM 877 O O . HIS A 1 125 ? 0.527 23.409 8.420 1.00 29.02 124 HIS A O 1
ATOM 884 N N . ASP A 1 126 ? 0.114 21.808 9.956 1.00 29.39 125 ASP A N 1
ATOM 885 C CA . ASP A 1 126 ? -1.177 21.389 9.431 1.00 32.32 125 ASP A CA 1
ATOM 886 C C . ASP A 1 126 ? -2.325 22.265 9.984 1.00 32.90 125 ASP A C 1
ATOM 887 O O . ASP A 1 126 ? -3.442 22.218 9.495 1.00 33.68 125 ASP A O 1
ATOM 892 N N . ALA A 1 127 ? -2.031 23.078 10.987 1.00 33.19 126 ALA A N 1
ATOM 893 C CA . ALA A 1 127 ? -3.036 23.876 11.682 1.00 32.64 126 ALA A CA 1
ATOM 894 C C . ALA A 1 127 ? -3.475 25.137 10.940 1.00 31.66 126 ALA A C 1
ATOM 895 O O . ALA A 1 127 ? -2.704 25.739 10.212 1.00 32.86 126 ALA A O 1
ATOM 897 N N . GLN A 1 128 ? -4.720 25.538 11.168 1.00 30.70 127 GLN A N 1
ATOM 898 C CA A GLN A 1 128 ? -5.192 26.864 10.797 0.50 30.31 127 GLN A CA 1
ATOM 899 C CA B GLN A 1 128 ? -5.184 26.872 10.802 0.50 30.25 127 GLN A CA 1
ATOM 900 C C . GLN A 1 128 ? -4.388 27.899 11.591 1.00 29.71 127 GLN A C 1
ATOM 901 O O . GLN A 1 128 ? -4.246 27.774 12.809 1.00 28.82 127 GLN A O 1
ATOM 912 N N . THR A 1 129 ? -3.858 28.922 10.915 1.00 30.00 128 THR A N 1
ATOM 913 C CA . THR A 1 129 ? -2.968 29.882 11.576 1.00 31.61 128 THR A CA 1
ATOM 914 C C . THR A 1 129 ? -3.661 31.081 12.197 1.00 31.26 128 THR A C 1
ATOM 915 O O . THR A 1 129 ? -4.685 31.534 11.693 1.00 32.64 128 THR A O 1
ATOM 919 N N . PRO A 1 130 ? -3.039 31.664 13.245 1.00 31.82 129 PRO A N 1
ATOM 920 C CA . PRO A 1 130 ? -3.528 32.906 13.797 1.00 31.14 129 PRO A CA 1
ATOM 921 C C . PRO A 1 130 ? -2.954 34.031 12.943 1.00 32.47 129 PRO A C 1
ATOM 922 O O . PRO A 1 130 ? -2.115 33.776 12.088 1.00 33.09 129 PRO A O 1
ATOM 926 N N . GLU A 1 131 ? -3.415 35.256 13.156 1.00 32.21 130 GLU A N 1
ATOM 927 C CA . GLU A 1 131 ? -2.903 36.391 12.419 1.00 33.05 130 GLU A CA 1
ATOM 928 C C . GLU A 1 131 ? -1.795 37.038 13.219 1.00 33.45 130 GLU A C 1
ATOM 929 O O . GLU A 1 131 ? -2.038 37.800 14.155 1.00 37.32 130 GLU A O 1
ATOM 935 N N . LEU A 1 132 ? -0.570 36.662 12.882 1.00 32.04 131 LEU A N 1
ATOM 936 C CA . LEU A 1 132 ? 0.620 37.226 13.489 1.00 30.53 131 LEU A CA 1
ATOM 937 C C . LEU A 1 132 ? 1.355 37.950 12.370 1.00 28.82 131 LEU A C 1
ATOM 938 O O . LEU A 1 132 ? 1.064 37.738 11.193 1.00 25.25 131 LEU A O 1
ATOM 943 N N . ALA A 1 133 ? 2.283 38.824 12.740 1.00 29.86 132 ALA A N 1
ATOM 944 C CA . ALA A 1 133 ? 3.123 39.511 11.771 1.00 29.00 132 ALA A CA 1
ATOM 945 C C . ALA A 1 133 ? 3.872 38.463 10.940 1.00 28.16 132 ALA A C 1
ATOM 946 O O . ALA A 1 133 ? 4.253 37.415 11.447 1.00 27.62 132 ALA A O 1
ATOM 948 N N . ARG A 1 134 ? 4.036 38.751 9.652 1.00 27.18 133 ARG A N 1
ATOM 949 C CA . ARG A 1 134 ? 4.550 37.802 8.689 1.00 27.11 133 ARG A CA 1
ATOM 950 C C . ARG A 1 134 ? 6.021 38.049 8.378 1.00 28.27 133 ARG A C 1
ATOM 951 O O . ARG A 1 134 ? 6.442 39.191 8.210 1.00 29.03 133 ARG A O 1
ATOM 959 N N . LEU A 1 135 ? 6.794 36.969 8.264 1.00 28.37 134 LEU A N 1
ATOM 960 C CA . LEU A 1 135 ? 8.194 37.057 7.857 1.00 27.74 134 LEU A CA 1
ATOM 961 C C . LEU A 1 135 ? 8.274 36.966 6.334 1.00 28.09 134 LEU A C 1
ATOM 962 O O . LEU A 1 135 ? 8.688 35.957 5.762 1.00 27.51 134 LEU A O 1
ATOM 967 N N . ASP A 1 136 ? 7.833 38.036 5.683 1.00 29.32 135 ASP A N 1
ATOM 968 C CA . ASP A 1 136 ? 7.933 38.176 4.248 1.00 28.76 135 ASP A CA 1
ATOM 969 C C . ASP A 1 136 ? 9.408 38.283 3.827 1.00 29.71 135 ASP A C 1
ATOM 970 O O . ASP A 1 136 ? 10.287 38.515 4.666 1.00 26.33 135 ASP A O 1
ATOM 975 N N . PRO A 1 137 ? 9.693 38.078 2.523 1.00 30.02 136 PRO A N 1
ATOM 976 C CA . PRO A 1 137 ? 11.063 38.182 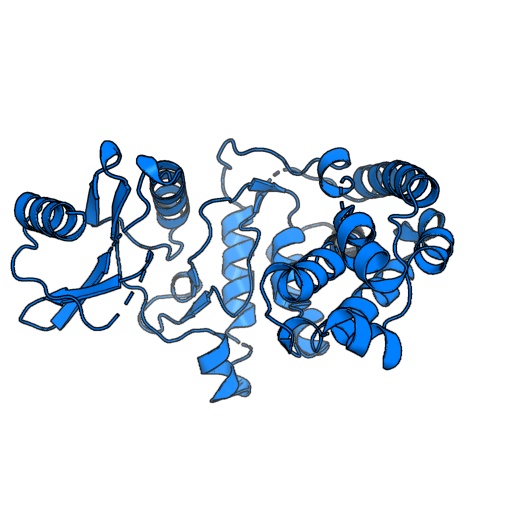2.002 1.00 29.91 136 PRO A CA 1
ATOM 977 C C . PRO A 1 137 ? 11.825 39.456 2.384 1.00 28.84 136 PRO A C 1
ATOM 978 O O . PRO A 1 137 ? 12.972 39.365 2.782 1.00 30.03 136 PRO A O 1
ATOM 982 N N . GLU A 1 138 ? 11.199 40.621 2.255 1.00 28.23 137 GLU A N 1
ATOM 983 C CA . GLU A 1 138 ? 11.855 41.885 2.617 1.00 29.16 137 GLU A CA 1
ATOM 984 C C . GLU A 1 138 ? 12.243 41.894 4.093 1.00 26.68 137 GLU A C 1
ATOM 985 O O . GLU A 1 138 ? 13.357 42.255 4.429 1.00 26.49 137 GLU A O 1
ATOM 987 N N . THR A 1 139 ? 11.324 41.476 4.959 1.00 28.54 138 THR A N 1
ATOM 988 C CA . THR A 1 139 ? 11.584 41.399 6.403 1.00 28.92 138 THR A CA 1
ATOM 989 C C . THR A 1 139 ? 12.697 40.413 6.743 1.00 28.61 138 THR A C 1
ATOM 990 O O . THR A 1 139 ? 13.555 40.716 7.554 1.00 30.15 138 THR A O 1
ATOM 994 N N . LEU A 1 140 ? 12.673 39.232 6.136 1.00 26.80 139 LEU A N 1
ATOM 995 C CA . LEU A 1 140 ? 13.738 38.256 6.352 1.00 27.67 139 LEU A CA 1
ATOM 996 C C . LEU A 1 140 ? 15.106 38.808 5.916 1.00 25.45 139 LEU A C 1
ATOM 997 O O . LEU A 1 140 ? 16.094 38.630 6.605 1.00 25.55 139 LEU A O 1
ATOM 1002 N N . SER A 1 141 ? 15.140 39.507 4.793 1.00 27.36 140 SER A N 1
ATOM 1003 C CA . SER A 1 141 ? 16.381 40.103 4.289 1.00 29.52 140 SER A CA 1
ATOM 1004 C C . SER A 1 141 ? 16.960 41.148 5.265 1.00 28.96 140 SER A C 1
ATOM 1005 O O . SER A 1 141 ? 18.130 41.084 5.609 1.00 27.30 140 SER A O 1
ATOM 1008 N N . GLU A 1 142 ? 16.121 42.097 5.689 1.00 29.09 141 GLU A N 1
ATOM 1009 C CA . GLU A 1 142 ? 16.493 43.133 6.665 1.00 28.10 141 GLU A CA 1
ATOM 1010 C C . GLU A 1 142 ? 16.974 42.536 7.972 1.00 26.65 141 GLU A C 1
ATOM 1011 O O . GLU A 1 142 ? 17.920 43.020 8.578 1.00 23.63 141 GLU A O 1
ATOM 1025 N N . THR A 1 144 ? 18.713 40.061 8.436 1.00 27.00 143 THR A N 1
ATOM 1026 C CA . THR A 1 144 ? 20.126 39.645 8.339 1.00 26.49 143 THR A CA 1
ATOM 1027 C C . THR A 1 144 ? 21.116 40.808 8.598 1.00 26.80 143 THR A C 1
ATOM 1028 O O . THR A 1 144 ? 22.317 40.584 8.644 1.00 27.28 143 THR A O 1
ATOM 1032 N N . ARG A 1 145 ? 20.618 42.032 8.792 1.00 26.41 144 ARG A N 1
ATOM 1033 C CA . ARG A 1 145 ? 21.482 43.233 8.856 1.00 25.48 144 ARG A CA 1
ATOM 1034 C C . ARG A 1 145 ? 22.398 43.264 10.092 1.00 26.53 144 ARG A C 1
ATOM 1035 O O . ARG A 1 145 ? 23.474 43.890 10.082 1.00 23.51 144 ARG A O 1
ATOM 1043 N N . LEU A 1 146 ? 21.987 42.560 11.141 1.00 24.36 145 LEU A N 1
ATOM 1044 C CA . LEU A 1 146 ? 22.844 42.339 12.310 1.00 25.58 145 LEU A CA 1
ATOM 1045 C C . LEU A 1 146 ? 24.229 41.767 11.939 1.00 26.26 145 LEU A C 1
ATOM 1046 O O . LEU A 1 146 ? 25.200 42.032 12.633 1.00 27.53 145 LEU A O 1
ATOM 1051 N N . ALA A 1 147 ? 24.312 41.000 10.847 1.00 25.99 146 ALA A N 1
ATOM 1052 C CA . ALA A 1 147 ? 25.592 40.515 10.332 1.00 24.19 146 ALA A CA 1
ATOM 1053 C C . ALA A 1 147 ? 26.547 41.674 9.995 1.00 25.51 146 ALA A C 1
ATOM 1054 O O . ALA A 1 147 ? 27.768 41.537 10.105 1.00 26.39 146 ALA A O 1
ATOM 1056 N N . PHE A 1 148 ? 25.986 42.809 9.590 1.00 24.17 147 PHE A N 1
ATOM 1057 C CA . PHE A 1 148 ? 26.768 43.990 9.305 1.00 24.39 147 PHE A CA 1
ATOM 1058 C C . PHE A 1 148 ? 26.879 44.914 10.506 1.00 24.87 147 PHE A C 1
ATOM 1059 O O . PHE A 1 148 ? 27.985 45.321 10.868 1.00 24.75 147 PHE A O 1
ATOM 1067 N N . SER A 1 149 ? 25.743 45.245 11.116 1.00 25.38 148 SER A N 1
ATOM 1068 C CA . SER A 1 149 ? 25.706 46.262 12.158 1.00 26.83 148 SER A CA 1
ATOM 1069 C C . SER A 1 149 ? 26.261 45.750 13.497 1.00 27.42 148 SER A C 1
ATOM 1070 O O . SER A 1 149 ? 26.655 46.534 14.349 1.00 25.97 148 SER A O 1
ATOM 1073 N N . GLU A 1 150 ? 26.302 44.436 13.684 1.00 27.18 149 GLU A N 1
ATOM 1074 C CA . GLU A 1 150 ? 26.858 43.899 14.927 1.00 26.04 149 GLU A CA 1
ATOM 1075 C C . GLU A 1 150 ? 28.122 43.071 14.694 1.00 24.88 149 GLU A C 1
ATOM 1076 O O . GLU A 1 150 ? 29.161 43.349 15.274 1.00 24.70 149 GLU A O 1
ATOM 1082 N N . TYR A 1 151 ? 28.044 42.059 13.845 1.00 24.02 150 TYR A N 1
ATOM 1083 C CA . TYR A 1 151 ? 29.207 41.180 13.614 1.00 23.28 150 TYR A CA 1
ATOM 1084 C C . TYR A 1 151 ? 30.327 41.921 12.863 1.00 25.07 150 TYR A C 1
ATOM 1085 O O . TYR A 1 151 ? 31.394 42.174 13.421 1.00 24.26 150 TYR A O 1
ATOM 1094 N N . ARG A 1 152 ? 30.090 42.295 11.611 1.00 25.28 151 ARG A N 1
ATOM 1095 C CA . ARG A 1 152 ? 31.105 43.044 10.880 1.00 26.71 151 ARG A CA 1
ATOM 1096 C C . ARG A 1 152 ? 31.570 44.287 11.636 1.00 26.34 151 ARG A C 1
ATOM 1097 O O . ARG A 1 152 ? 32.767 44.560 11.702 1.00 26.47 151 ARG A O 1
ATOM 1105 N N . TYR A 1 153 ? 30.621 45.044 12.182 1.00 26.04 152 TYR A N 1
ATOM 1106 C CA . TYR A 1 153 ? 30.953 46.265 12.865 1.00 26.85 152 TYR A CA 1
ATOM 1107 C C . TYR A 1 153 ? 31.885 46.011 14.058 1.00 26.20 152 TYR A C 1
ATOM 1108 O O . TYR A 1 153 ? 32.843 46.748 14.270 1.00 24.06 152 TYR A O 1
ATOM 1117 N N . ALA A 1 154 ? 31.588 44.980 14.849 1.00 24.97 153 ALA A N 1
ATOM 1118 C CA . ALA A 1 154 ? 32.394 44.666 16.038 1.00 25.46 153 ALA A CA 1
ATOM 1119 C C . ALA A 1 154 ? 33.845 44.309 15.660 1.00 24.05 153 ALA A C 1
ATOM 1120 O O . ALA A 1 154 ? 34.767 44.493 16.438 1.00 24.50 153 ALA A O 1
ATOM 1122 N N . ILE A 1 155 ? 34.024 43.791 14.453 1.00 23.68 154 ILE A N 1
ATOM 1123 C CA . ILE A 1 155 ? 35.298 43.267 13.999 1.00 25.19 154 ILE A CA 1
ATOM 1124 C C . ILE A 1 155 ? 36.080 44.333 13.224 1.00 25.40 154 ILE A C 1
ATOM 1125 O O . ILE A 1 155 ? 37.256 44.555 13.495 1.00 26.20 154 ILE A O 1
ATOM 1130 N N . LEU A 1 156 ? 35.425 44.985 12.262 1.00 26.16 155 LEU A N 1
ATOM 1131 C CA . LEU A 1 156 ? 36.120 45.918 11.356 1.00 26.53 155 LEU A CA 1
ATOM 1132 C C . LEU A 1 156 ? 35.808 47.400 11.561 1.00 25.59 155 LEU A C 1
ATOM 1133 O O . LEU A 1 156 ? 36.454 48.251 10.960 1.00 22.83 155 LEU A O 1
ATOM 1138 N N . GLY A 1 157 ? 34.820 47.701 12.397 1.00 26.88 156 GLY A N 1
ATOM 1139 C CA . GLY A 1 157 ? 34.522 49.082 12.769 1.00 28.30 156 GLY A CA 1
ATOM 1140 C C . GLY A 1 157 ? 33.590 49.818 11.838 1.00 28.11 156 GLY A C 1
ATOM 1141 O O . GLY A 1 157 ? 33.386 51.018 11.984 1.00 29.86 156 GLY A O 1
ATOM 1142 N N . ASP A 1 158 ? 33.023 49.117 10.868 1.00 27.54 157 ASP A N 1
ATOM 1143 C CA . ASP A 1 158 ? 31.965 49.705 10.053 1.00 27.75 157 ASP A CA 1
ATOM 1144 C C . ASP A 1 158 ? 31.024 48.630 9.553 1.00 25.18 157 ASP A C 1
ATOM 1145 O O . ASP A 1 158 ? 31.326 47.443 9.602 1.00 25.74 157 ASP A O 1
ATOM 1150 N N . ALA A 1 159 ? 29.868 49.065 9.092 1.00 26.13 158 ALA A N 1
ATOM 1151 C CA . ALA A 1 159 ? 28.781 48.162 8.746 1.00 27.26 158 ALA A CA 1
ATOM 1152 C C . ALA A 1 159 ? 28.648 47.926 7.235 1.00 27.61 158 ALA A C 1
ATOM 1153 O O . ALA A 1 159 ? 27.661 47.334 6.799 1.00 29.76 158 ALA A O 1
ATOM 1155 N N . ALA A 1 160 ? 29.628 48.383 6.448 1.00 26.55 159 ALA A N 1
ATOM 1156 C CA . ALA A 1 160 ? 29.644 48.149 4.997 1.00 24.88 159 ALA A CA 1
ATOM 1157 C C . ALA A 1 160 ? 28.259 48.414 4.381 1.00 24.58 159 ALA A C 1
ATOM 1158 O O . ALA A 1 160 ? 27.679 47.557 3.716 1.00 24.93 159 ALA A O 1
ATOM 1160 N N . GLU A 1 161 ? 27.743 49.616 4.612 1.00 26.82 160 GLU A N 1
ATOM 1161 C CA . GLU A 1 161 ? 26.395 50.030 4.176 1.00 30.83 160 GLU A CA 1
ATOM 1162 C C . GLU A 1 161 ? 26.047 49.688 2.719 1.00 31.21 160 GLU A C 1
ATOM 1163 O O . GLU A 1 161 ? 24.924 49.257 2.412 1.00 28.37 160 GLU A O 1
ATOM 1169 N N . ASP A 1 162 ? 27.006 49.888 1.824 1.00 32.78 161 ASP A N 1
ATOM 1170 C CA . ASP A 1 162 ? 26.763 49.680 0.405 1.00 33.55 161 ASP A CA 1
ATOM 1171 C C . ASP A 1 162 ? 26.676 48.207 0.043 1.00 33.10 161 ASP A C 1
ATOM 1172 O O . ASP A 1 162 ? 25.795 47.812 -0.721 1.00 35.43 161 ASP A O 1
ATOM 1177 N N . ASN A 1 163 ? 27.593 47.401 0.566 1.00 31.83 162 ASN A N 1
ATOM 1178 C CA . ASN A 1 163 ? 27.500 45.959 0.409 1.00 32.57 162 ASN A CA 1
ATOM 1179 C C . ASN A 1 163 ? 26.196 45.426 1.002 1.00 31.59 162 ASN A C 1
ATOM 1180 O O . ASN A 1 163 ? 25.588 44.506 0.447 1.00 31.32 162 ASN A O 1
ATOM 1185 N N . ARG A 1 164 ? 25.783 45.991 2.138 1.00 29.90 163 ARG A N 1
ATOM 1186 C CA . ARG A 1 164 ? 24.593 45.500 2.849 1.00 30.37 163 ARG A CA 1
ATOM 1187 C C . ARG A 1 164 ? 23.323 45.735 2.027 1.00 30.29 163 ARG A C 1
ATOM 1188 O O . ARG A 1 164 ? 22.504 44.824 1.852 1.00 31.83 163 ARG A O 1
ATOM 1196 N N . LYS A 1 165 ? 23.181 46.957 1.515 1.00 31.07 164 LYS A N 1
ATOM 1197 C CA . LYS A 1 165 ? 22.040 47.345 0.688 1.00 32.15 164 LYS A CA 1
ATOM 1198 C C . LYS A 1 165 ? 21.935 46.510 -0.583 1.00 32.14 164 LYS A C 1
ATOM 1199 O O . LYS A 1 165 ? 20.842 46.123 -0.970 1.00 34.28 164 LYS A O 1
ATOM 1205 N N . ARG A 1 166 ? 23.074 46.226 -1.206 1.00 32.77 165 ARG A N 1
ATOM 1206 C CA . ARG A 1 166 ? 23.133 45.367 -2.381 1.00 32.28 165 ARG A CA 1
ATOM 1207 C C . ARG A 1 166 ? 22.834 43.908 -2.059 1.00 32.04 165 ARG A C 1
ATOM 1208 O O . ARG A 1 166 ? 22.190 43.211 -2.837 1.00 31.89 165 ARG A O 1
ATOM 1216 N N . PHE A 1 167 ? 23.355 43.428 -0.939 1.00 30.58 166 PHE A N 1
ATOM 1217 C CA . PHE A 1 167 ? 23.042 42.082 -0.515 1.00 28.15 166 PHE A CA 1
ATOM 1218 C C . PHE A 1 167 ? 21.560 41.973 -0.185 1.00 25.34 166 PHE A C 1
ATOM 1219 O O . PHE A 1 167 ? 20.896 41.055 -0.653 1.00 22.06 166 PHE A O 1
ATOM 1227 N N . GLU A 1 168 ? 21.038 42.908 0.612 1.00 25.38 167 GLU A N 1
ATOM 1228 C CA . GLU A 1 168 ? 19.657 42.817 1.041 1.00 26.36 167 GLU A CA 1
ATOM 1229 C C . GLU A 1 168 ? 18.674 42.808 -0.118 1.00 28.95 167 GLU A C 1
ATOM 1230 O O . GLU A 1 168 ? 17.699 42.050 -0.089 1.00 28.31 167 GLU A O 1
ATOM 1236 N N . HIS A 1 169 ? 18.954 43.629 -1.130 1.00 29.62 168 HIS A N 1
ATOM 1237 C CA . HIS A 1 169 ? 18.135 43.731 -2.327 1.00 28.89 168 HIS A CA 1
ATOM 1238 C C . HIS A 1 169 ? 18.132 42.407 -3.111 1.00 30.13 168 HIS A C 1
ATOM 1239 O O . HIS A 1 169 ? 17.068 41.879 -3.463 1.00 29.89 168 HIS A O 1
ATOM 1246 N N . ARG A 1 170 ? 19.312 41.845 -3.350 1.00 29.51 169 ARG A N 1
ATOM 1247 C CA . ARG A 1 170 ? 19.407 40.563 -4.049 1.00 28.05 169 ARG A CA 1
ATOM 1248 C C . ARG A 1 170 ? 18.804 39.419 -3.220 1.00 27.35 169 ARG A C 1
ATOM 1249 O O . ARG A 1 170 ? 18.102 38.546 -3.755 1.00 22.44 169 ARG A O 1
ATOM 1252 N N . PHE A 1 171 ? 19.065 39.431 -1.910 1.00 26.24 170 PHE A N 1
ATOM 1253 C CA . PHE A 1 171 ? 18.663 38.339 -1.046 1.00 25.63 170 PHE A CA 1
ATOM 1254 C C . PHE A 1 171 ? 17.151 38.273 -0.885 1.00 26.63 170 PHE A C 1
ATOM 1255 O O . PHE A 1 171 ? 16.587 37.181 -0.866 1.00 25.33 170 PHE A O 1
ATOM 1263 N N . ALA A 1 172 ? 16.493 39.431 -0.801 1.00 25.77 171 ALA A N 1
ATOM 1264 C CA . ALA A 1 172 ? 15.023 39.484 -0.803 1.00 25.07 171 ALA A CA 1
ATOM 1265 C C . ALA A 1 172 ? 14.413 38.844 -2.056 1.00 25.50 171 ALA A C 1
ATOM 1266 O O . ALA A 1 172 ? 13.398 38.153 -1.973 1.00 24.35 171 ALA A O 1
ATOM 1268 N N . GLN A 1 173 ? 15.045 39.072 -3.210 1.00 26.62 172 GLN A N 1
ATOM 1269 C CA . GLN A 1 173 ? 14.630 38.454 -4.474 1.00 26.95 172 GLN A CA 1
ATOM 1270 C C . GLN A 1 173 ? 14.804 36.939 -4.435 1.00 25.67 172 GLN A C 1
ATOM 1271 O O . GLN A 1 173 ? 13.906 36.189 -4.853 1.00 27.24 172 GLN A O 1
ATOM 1277 N N . ILE A 1 174 ? 15.953 36.493 -3.945 1.00 24.12 173 ILE A N 1
ATOM 1278 C CA . ILE A 1 174 ? 16.222 35.066 -3.777 1.00 26.41 173 ILE A CA 1
ATOM 1279 C C . ILE A 1 174 ? 15.212 34.411 -2.816 1.00 27.80 173 ILE A C 1
ATOM 1280 O O . ILE A 1 174 ? 14.687 33.351 -3.111 1.00 27.41 173 ILE A O 1
ATOM 1285 N N . LEU A 1 175 ? 14.938 35.063 -1.688 1.00 28.48 174 LEU A N 1
ATOM 1286 C CA . LEU A 1 175 ? 13.957 34.584 -0.705 1.00 28.54 174 LEU A CA 1
ATOM 1287 C C . LEU A 1 175 ? 12.576 34.491 -1.338 1.00 29.39 174 LEU A C 1
ATOM 1288 O O . LEU A 1 175 ? 11.851 33.505 -1.171 1.00 29.52 174 LEU A O 1
ATOM 1293 N N . SER A 1 176 ? 12.213 35.530 -2.074 1.00 29.98 175 SER A N 1
ATOM 1294 C CA . SER A 1 176 ? 10.943 35.553 -2.777 1.00 30.48 175 SER A CA 1
ATOM 1295 C C . SER A 1 176 ? 10.814 34.413 -3.814 1.00 29.94 175 SER A C 1
ATOM 12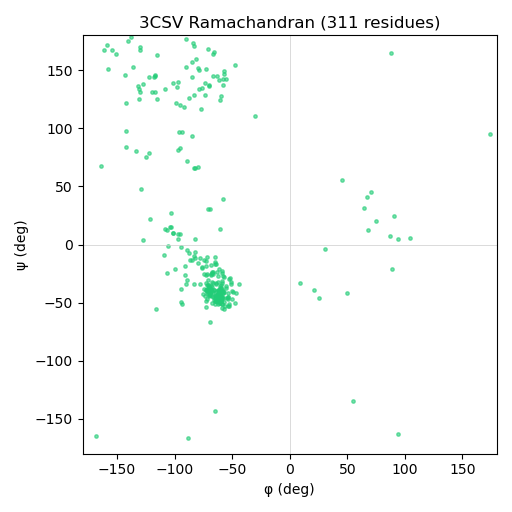96 O O . SER A 1 176 ? 9.747 33.813 -3.963 1.00 27.79 175 SER A O 1
ATOM 1299 N N . ALA A 1 177 ? 11.914 34.098 -4.491 1.00 29.20 176 ALA A N 1
ATOM 1300 C CA . ALA A 1 177 ? 11.944 33.060 -5.518 1.00 28.75 176 ALA A CA 1
ATOM 1301 C C . ALA A 1 177 ? 11.849 31.633 -4.940 1.00 29.91 176 ALA A C 1
ATOM 1302 O O . ALA A 1 177 ? 11.238 30.751 -5.554 1.00 30.11 176 ALA A O 1
ATOM 1304 N N . GLN A 1 178 ? 12.437 31.414 -3.771 1.00 29.58 177 GLN A N 1
ATOM 1305 C CA . GLN A 1 178 ? 12.600 30.065 -3.223 1.00 32.08 177 GLN A CA 1
ATOM 1306 C C . GLN A 1 178 ? 11.566 29.657 -2.162 1.00 33.63 177 GLN A C 1
ATOM 1307 O O . GLN A 1 178 ? 11.373 28.466 -1.909 1.00 35.54 177 GLN A O 1
ATOM 1313 N N . LEU A 1 179 ? 10.917 30.636 -1.539 1.00 33.89 178 LEU A N 1
ATOM 1314 C CA . LEU A 1 179 ? 9.938 30.372 -0.482 1.00 34.72 178 LEU A CA 1
ATOM 1315 C C . LEU A 1 179 ? 8.536 30.431 -1.076 1.00 36.64 178 LEU A C 1
ATOM 1316 O O . LEU A 1 179 ? 8.155 31.428 -1.676 1.00 37.92 178 LEU A O 1
ATOM 1321 N N . GLU A 1 180 ? 7.790 29.339 -0.955 1.00 38.03 179 GLU A N 1
ATOM 1322 C CA . GLU A 1 180 ? 6.419 29.290 -1.448 1.00 38.66 179 GLU A CA 1
ATOM 1323 C C . GLU A 1 180 ? 5.543 28.521 -0.466 1.00 36.37 179 GLU A C 1
ATOM 1324 O O . GLU A 1 180 ? 6.030 27.967 0.525 1.00 37.87 179 GLU A O 1
ATOM 1330 N N . GLY A 1 181 ? 4.250 28.486 -0.747 1.00 35.18 180 GLY A N 1
ATOM 1331 C CA . GLY A 1 181 ? 3.293 27.833 0.130 1.00 35.27 180 GLY A CA 1
ATOM 1332 C C . GLY A 1 181 ? 2.801 28.805 1.175 1.00 34.17 180 GLY A C 1
ATOM 1333 O O . GLY A 1 181 ? 3.382 29.877 1.363 1.00 33.46 180 GLY A O 1
ATOM 1334 N N . ASP A 1 182 ? 1.713 28.444 1.840 1.00 34.19 181 ASP A N 1
ATOM 1335 C CA . ASP A 1 182 ? 1.186 29.257 2.927 1.00 33.78 181 ASP A CA 1
ATOM 1336 C C . ASP A 1 182 ? 2.177 29.297 4.076 1.00 32.04 181 ASP A C 1
ATOM 1337 O O . ASP A 1 182 ? 2.872 28.313 4.368 1.00 31.04 181 ASP A O 1
ATOM 1350 N N . VAL A 1 184 ? 3.190 29.360 7.992 1.00 26.96 183 VAL A N 1
ATOM 1351 C CA . VAL A 1 184 ? 2.794 28.570 9.139 1.00 27.02 183 VAL A CA 1
ATOM 1352 C C . VAL A 1 184 ? 3.156 29.357 10.395 1.00 27.18 183 VAL A C 1
ATOM 1353 O O . VAL A 1 184 ? 3.853 30.354 10.315 1.00 30.96 183 VAL A O 1
ATOM 1357 N N . PHE A 1 185 ? 2.647 28.923 11.541 1.00 26.64 184 PHE A N 1
ATOM 1358 C CA . PHE A 1 185 ? 3.076 29.421 12.841 1.00 26.68 184 PHE A CA 1
ATOM 1359 C C . PHE A 1 185 ? 4.578 29.122 13.005 1.00 27.56 184 PHE A C 1
ATOM 1360 O O . PHE A 1 185 ? 4.983 27.970 12.853 1.00 23.74 184 PHE A O 1
ATOM 1368 N N . VAL A 1 186 ? 5.397 30.152 13.271 1.00 28.27 185 VAL A N 1
ATOM 1369 C CA . VAL A 1 186 ? 6.807 29.936 13.587 1.00 29.76 185 VAL A CA 1
ATOM 1370 C C . VAL A 1 186 ? 7.157 30.471 14.977 1.00 30.57 185 VAL A C 1
ATOM 1371 O O . VAL A 1 186 ? 6.819 31.598 15.360 1.00 29.39 185 VAL A O 1
ATOM 1375 N N . HIS A 1 187 ? 7.823 29.605 15.725 1.00 32.18 186 HIS A N 1
ATOM 1376 C CA . HIS A 1 187 ? 8.134 29.808 17.132 1.00 33.64 186 HIS A CA 1
ATOM 1377 C C . HIS A 1 187 ? 9.268 30.812 17.236 1.00 35.23 186 HIS A C 1
ATOM 1378 O O . HIS A 1 187 ? 9.223 31.724 18.062 1.00 35.26 186 HIS A O 1
ATOM 1385 N N . ARG A 1 188 ? 10.262 30.659 16.361 1.00 36.86 187 ARG A N 1
ATOM 1386 C CA . ARG A 1 188 ? 11.395 31.581 16.235 1.00 37.38 187 ARG A CA 1
ATOM 1387 C C . ARG A 1 188 ? 12.608 31.288 17.129 1.00 34.54 187 ARG A C 1
ATOM 1388 O O . ARG A 1 188 ? 13.686 31.751 16.837 1.00 34.67 187 ARG A O 1
ATOM 1396 N N . ASP A 1 189 ? 12.417 30.549 18.208 1.00 33.26 188 ASP A N 1
ATOM 1397 C CA . ASP A 1 189 ? 13.514 30.045 19.013 1.00 34.48 188 ASP A CA 1
ATOM 1398 C C . ASP A 1 189 ? 13.333 28.565 19.230 1.00 30.01 188 ASP A C 1
ATOM 1399 O O . ASP A 1 189 ? 13.455 28.055 20.362 1.00 31.10 188 ASP A O 1
ATOM 1404 N N . PHE A 1 190 ? 13.046 27.866 18.134 1.00 27.65 189 PHE A N 1
ATOM 1405 C CA . PHE A 1 190 ? 12.773 26.453 18.218 1.00 27.50 189 PHE A CA 1
ATOM 1406 C C . PHE A 1 190 ? 14.084 25.678 18.196 1.00 29.40 189 PHE A C 1
ATOM 1407 O O . PHE A 1 190 ? 14.622 25.340 17.129 1.00 28.00 189 PHE A O 1
ATOM 1415 N N . HIS A 1 191 ? 14.591 25.397 19.392 1.00 30.68 190 HIS A N 1
ATOM 1416 C CA . HIS A 1 191 ? 15.787 24.564 19.555 1.00 30.04 190 HIS A CA 1
ATOM 1417 C C . HIS A 1 191 ? 15.787 23.888 20.920 1.00 31.08 190 HIS A C 1
ATOM 1418 O O . HIS A 1 191 ? 15.001 24.243 21.801 1.00 30.65 190 HIS A O 1
ATOM 1425 N N . ALA A 1 192 ? 16.684 22.914 21.068 1.00 30.70 191 ALA A N 1
ATOM 1426 C CA . ALA A 1 192 ? 16.683 21.962 22.179 1.00 32.58 191 ALA A CA 1
ATOM 1427 C C . ALA A 1 192 ? 16.599 22.600 23.569 1.00 34.82 191 ALA A C 1
ATOM 1428 O O . ALA A 1 192 ? 15.979 22.037 24.479 1.00 36.07 191 ALA A O 1
ATOM 1430 N N . GLN A 1 193 ? 17.203 23.773 23.721 1.00 37.57 192 GLN A N 1
ATOM 1431 C CA . GLN A 1 193 ? 17.209 24.496 24.998 1.00 39.65 192 GLN A CA 1
ATOM 1432 C C . GLN A 1 193 ? 15.838 25.016 25.448 1.00 40.15 192 GLN A C 1
ATOM 1433 O O . GLN A 1 193 ? 15.624 25.230 26.649 1.00 40.35 192 GLN A O 1
ATOM 1439 N N . ASN A 1 194 ? 14.919 25.219 24.501 1.00 38.39 193 ASN A N 1
ATOM 1440 C CA . ASN A 1 194 ? 13.557 25.676 24.816 1.00 37.58 193 ASN A CA 1
ATOM 1441 C C . ASN A 1 194 ? 12.532 24.556 24.746 1.00 33.76 193 ASN A C 1
ATOM 1442 O O . ASN A 1 194 ? 11.332 24.806 24.676 1.00 33.62 193 ASN A O 1
ATOM 1447 N N . LEU A 1 195 ? 13.006 23.316 24.734 1.00 32.81 194 LEU A N 1
ATOM 1448 C CA . LEU A 1 195 ? 12.113 22.170 24.703 1.00 30.53 194 LEU A CA 1
ATOM 1449 C C . LEU A 1 195 ? 12.307 21.334 25.964 1.00 29.71 194 LEU A C 1
ATOM 1450 O O . LEU A 1 195 ? 13.422 21.204 26.472 1.00 28.36 194 LEU A O 1
ATOM 1455 N N . LEU A 1 196 ? 11.203 20.771 26.460 1.00 29.73 195 LEU A N 1
ATOM 1456 C CA . LEU A 1 196 ? 11.183 20.071 27.735 1.00 30.42 195 LEU A CA 1
ATOM 1457 C C . LEU A 1 196 ? 10.523 18.719 27.546 1.00 31.04 195 LEU A C 1
ATOM 1458 O O . LEU A 1 196 ? 9.444 18.628 26.970 1.00 34.36 195 LEU A O 1
ATOM 1463 N N . TRP A 1 197 ? 11.167 17.670 28.039 1.00 29.73 196 TRP A N 1
ATOM 1464 C CA . TRP A 1 197 ? 10.639 16.327 27.907 1.00 28.00 196 TRP A CA 1
ATOM 1465 C C . TRP A 1 197 ? 9.606 16.004 29.001 1.00 27.21 196 TRP A C 1
ATOM 1466 O O . TRP A 1 197 ? 9.869 16.170 30.192 1.00 27.82 196 TRP A O 1
ATOM 1477 N N . LEU A 1 198 ? 8.445 15.528 28.569 1.00 26.73 197 LEU A N 1
ATOM 1478 C CA . LEU A 1 198 ? 7.316 15.188 29.436 1.00 26.55 197 LEU A CA 1
ATOM 1479 C C . LEU A 1 198 ? 6.904 13.726 29.163 1.00 27.68 197 LEU A C 1
ATOM 1480 O O . LEU A 1 198 ? 5.866 13.466 28.545 1.00 28.18 197 LEU A O 1
ATOM 1485 N N . PRO A 1 199 ? 7.704 12.762 29.666 1.00 27.44 198 PRO A N 1
ATOM 1486 C CA . PRO A 1 199 ? 7.608 11.360 29.297 1.00 28.05 198 PRO A CA 1
ATOM 1487 C C . PRO A 1 199 ? 6.308 10.658 29.688 1.00 29.58 198 PRO A C 1
ATOM 1488 O O . PRO A 1 199 ? 6.047 9.587 29.171 1.00 30.48 198 PRO A O 1
ATOM 1492 N N . GLU A 1 200 ? 5.501 11.235 30.580 1.00 30.73 199 GLU A N 1
ATOM 1493 C CA . GLU A 1 200 ? 4.193 10.646 30.907 1.00 31.12 199 GLU A CA 1
ATOM 1494 C C . GLU A 1 200 ? 3.123 10.931 29.853 1.00 31.12 199 GLU A C 1
ATOM 1495 O O . GLU A 1 200 ? 2.044 10.336 29.908 1.00 29.98 199 GLU A O 1
ATOM 1501 N N . ARG A 1 201 ? 3.403 11.839 28.912 1.00 30.96 200 ARG A N 1
ATOM 1502 C CA . ARG A 1 201 ? 2.425 12.209 27.905 1.00 31.21 200 ARG A CA 1
ATOM 1503 C C . ARG A 1 201 ? 2.552 11.303 26.682 1.00 32.61 200 ARG A C 1
ATOM 1504 O O . ARG A 1 201 ? 3.418 10.419 26.639 1.00 33.63 200 ARG A O 1
ATOM 1512 N N . GLU A 1 202 ? 1.667 11.489 25.709 1.00 34.54 201 GLU A N 1
ATOM 1513 C CA . GLU A 1 202 ? 1.642 10.626 24.513 1.00 35.88 201 GLU A CA 1
ATOM 1514 C C . GLU A 1 202 ? 2.150 11.372 23.277 1.00 35.76 201 GLU A C 1
ATOM 1515 O O . GLU A 1 202 ? 1.776 12.519 23.025 1.00 36.11 201 GLU A O 1
ATOM 1517 N N . GLY A 1 203 ? 3.021 10.713 22.520 1.00 36.48 202 GLY A N 1
ATOM 1518 C CA . GLY A 1 203 ? 3.505 11.221 21.246 1.00 35.46 202 GLY A CA 1
ATOM 1519 C C . GLY A 1 203 ? 4.109 12.606 21.331 1.00 36.50 202 GLY A C 1
ATOM 1520 O O . GLY A 1 203 ? 4.884 12.900 22.247 1.00 37.55 202 GLY A O 1
ATOM 1521 N N . LEU A 1 204 ? 3.744 13.470 20.382 1.00 35.28 203 LEU A N 1
ATOM 1522 C CA . LEU A 1 204 ? 4.314 14.822 20.297 1.00 33.27 203 LEU A CA 1
ATOM 1523 C C . LEU A 1 204 ? 3.959 15.705 21.508 1.00 30.78 203 LEU A C 1
ATOM 1524 O O . LEU A 1 204 ? 4.608 16.739 21.732 1.00 31.64 203 LEU A O 1
ATOM 1529 N N . ALA A 1 205 ? 2.943 15.301 22.276 1.00 30.23 204 ALA A N 1
ATOM 1530 C CA . ALA A 1 205 ? 2.583 15.967 23.538 1.00 29.86 204 ALA A CA 1
ATOM 1531 C C . ALA A 1 205 ? 3.678 15.879 24.615 1.00 29.95 204 ALA A C 1
ATOM 1532 O O . ALA A 1 205 ? 3.675 16.641 25.597 1.00 29.31 204 ALA A O 1
ATOM 1534 N N . ARG A 1 206 ? 4.621 14.962 24.419 1.00 30.42 205 ARG A N 1
ATOM 1535 C CA . ARG A 1 206 ? 5.792 14.833 25.290 1.00 30.22 205 ARG A CA 1
ATOM 1536 C C . ARG A 1 206 ? 6.795 15.967 25.115 1.00 29.94 205 ARG A C 1
ATOM 1537 O O . ARG A 1 206 ? 7.714 16.118 25.923 1.00 29.05 205 ARG A O 1
ATOM 1545 N N . VAL A 1 207 ? 6.614 16.776 24.075 1.00 29.18 206 VAL A N 1
ATOM 1546 C CA . VAL A 1 207 ? 7.486 17.910 23.815 1.00 28.07 206 VAL A CA 1
ATOM 1547 C C . VAL A 1 207 ? 6.876 19.185 24.392 1.00 29.59 206 VAL A C 1
ATOM 1548 O O . VAL A 1 207 ? 6.038 19.848 23.763 1.00 27.49 206 VAL A O 1
ATOM 1552 N N . GLY A 1 208 ? 7.326 19.528 25.589 1.00 29.65 207 GLY A N 1
ATOM 1553 C CA . GLY A 1 208 ? 6.954 20.759 26.237 1.00 31.12 207 GLY A CA 1
ATOM 1554 C C . GLY A 1 208 ? 7.665 21.905 25.555 1.00 30.70 207 GLY A C 1
ATOM 1555 O O . GLY A 1 208 ? 8.831 21.788 25.205 1.00 30.77 207 GLY A O 1
ATOM 1556 N N . VAL A 1 209 ? 6.950 23.005 25.364 1.00 30.30 208 VAL A N 1
ATOM 1557 C CA . VAL A 1 209 ? 7.473 24.148 24.619 1.00 32.19 208 VAL A CA 1
ATOM 1558 C C . VAL A 1 209 ? 7.243 25.427 25.409 1.00 34.53 208 VAL A C 1
ATOM 1559 O O . VAL A 1 209 ? 6.153 25.653 25.960 1.00 35.81 208 VAL A O 1
ATOM 1563 N N . ILE A 1 210 ? 8.299 26.230 25.471 1.00 34.25 209 ILE A N 1
ATOM 1564 C CA . ILE A 1 210 ? 8.286 27.544 26.088 1.00 35.86 209 ILE A CA 1
ATOM 1565 C C . ILE A 1 210 ? 8.894 28.569 25.122 1.00 34.89 209 ILE A C 1
ATOM 1566 O O . ILE A 1 210 ? 9.483 28.205 24.109 1.00 37.18 209 ILE A O 1
ATOM 1571 N N . ASP A 1 211 ? 8.772 29.848 25.440 1.00 36.39 210 ASP A N 1
ATOM 1572 C CA . ASP A 1 211 ? 9.430 30.898 24.646 1.00 38.56 210 ASP A CA 1
ATOM 1573 C C . ASP A 1 211 ? 8.841 31.016 23.218 1.00 36.87 210 ASP A C 1
ATOM 1574 O O . ASP A 1 211 ? 9.560 31.227 22.237 1.00 38.89 210 ASP A O 1
ATOM 1579 N N . PHE A 1 212 ? 7.520 30.913 23.133 1.00 33.88 211 PHE A N 1
ATOM 1580 C CA . PHE A 1 212 ? 6.771 30.964 21.866 1.00 34.47 211 PHE A CA 1
ATOM 1581 C C . PHE A 1 212 ? 6.058 32.305 21.714 1.00 34.00 211 PHE A C 1
ATOM 1582 O O . PHE A 1 212 ? 5.393 32.562 20.702 1.00 34.67 211 PHE A O 1
ATOM 1590 N N . GLN A 1 213 ? 6.199 33.158 22.721 1.00 32.92 212 GLN A N 1
ATOM 1591 C CA . GLN A 1 213 ? 5.355 34.352 22.853 1.00 36.23 212 GLN A CA 1
ATOM 1592 C C . GLN A 1 213 ? 5.553 35.434 21.779 1.00 33.04 212 GLN A C 1
ATOM 1593 O O . GLN A 1 213 ? 4.650 36.205 21.543 1.00 34.48 212 GLN A O 1
ATOM 1599 N N . ASP A 1 214 ? 6.711 35.489 21.136 1.00 33.61 213 ASP A N 1
ATOM 1600 C CA . ASP A 1 214 ? 6.898 36.426 20.018 1.00 35.15 213 ASP A CA 1
ATOM 1601 C C . ASP A 1 214 ? 6.828 35.682 18.681 1.00 31.73 213 ASP A C 1
ATOM 1602 O O . ASP A 1 214 ? 7.388 36.110 17.704 1.00 33.60 213 ASP A O 1
ATOM 1607 N N . ALA A 1 215 ? 6.110 34.563 18.659 1.00 29.39 214 ALA A N 1
ATOM 1608 C CA . ALA A 1 215 ? 5.839 33.819 17.432 1.00 25.60 214 ALA A CA 1
ATOM 1609 C C . ALA A 1 215 ? 5.374 34.727 16.312 1.00 26.93 214 ALA A C 1
ATOM 1610 O O . ALA A 1 215 ? 4.786 35.806 16.552 1.00 28.40 214 ALA A O 1
ATOM 1612 N N . LYS A 1 216 ? 5.622 34.270 15.089 1.00 26.36 215 LYS A N 1
ATOM 1613 C CA . LYS A 1 216 ? 5.232 34.971 13.869 1.00 27.53 215 LYS A CA 1
ATOM 1614 C C . LYS A 1 216 ? 4.695 33.942 12.890 1.00 25.69 215 LYS A C 1
ATOM 1615 O O . LYS A 1 216 ? 4.646 32.738 13.191 1.00 23.47 215 LYS A O 1
ATOM 1621 N N . LEU A 1 217 ? 4.271 34.423 11.729 1.00 26.22 216 LEU A N 1
ATOM 1622 C CA . LEU A 1 217 ? 4.024 33.550 10.582 1.00 26.67 216 LEU A CA 1
ATOM 1623 C C . LEU A 1 217 ? 5.262 33.574 9.681 1.00 26.52 216 LEU A C 1
ATOM 1624 O O . LEU A 1 217 ? 5.897 34.627 9.484 1.00 27.74 216 LEU A O 1
ATOM 1629 N N . GLY A 1 218 ? 5.605 32.406 9.155 1.00 24.48 217 GLY A N 1
ATOM 1630 C CA . GLY A 1 218 ? 6.769 32.255 8.304 1.00 24.31 217 GLY A CA 1
ATOM 1631 C C . GLY A 1 218 ? 6.781 30.912 7.599 1.00 25.66 217 GLY A C 1
ATOM 1632 O O . GLY A 1 218 ? 5.769 30.205 7.566 1.00 25.34 217 GLY A O 1
ATOM 1633 N N . HIS A 1 219 ? 7.938 30.545 7.052 1.00 26.48 218 HIS A N 1
ATOM 1634 C CA . HIS A 1 219 ? 8.057 29.363 6.216 1.00 26.06 218 HIS A CA 1
ATOM 1635 C C . HIS A 1 219 ? 8.149 28.093 7.063 1.00 28.00 218 HIS A C 1
ATOM 1636 O O . HIS A 1 219 ? 8.659 28.116 8.178 1.00 26.48 218 HIS A O 1
ATOM 1643 N N . ARG A 1 220 ? 7.691 26.982 6.493 1.00 27.17 219 ARG A N 1
ATOM 1644 C CA . ARG A 1 220 ? 7.831 25.659 7.104 1.00 28.51 219 ARG A CA 1
ATOM 1645 C C . ARG A 1 220 ? 9.238 25.265 7.538 1.00 27.48 219 ARG A C 1
ATOM 1646 O O . ARG A 1 220 ? 9.372 24.467 8.444 1.00 33.38 219 ARG A O 1
ATOM 1654 N N . ALA A 1 221 ? 10.280 25.783 6.884 1.00 27.52 220 ALA A N 1
ATOM 1655 C CA . ALA A 1 221 ? 11.669 25.395 7.198 1.00 25.11 220 ALA A CA 1
ATOM 1656 C C . ALA A 1 221 ? 12.305 26.212 8.329 1.00 25.05 220 ALA A C 1
ATOM 1657 O O . ALA A 1 221 ? 13.341 25.823 8.859 1.00 27.60 220 ALA A O 1
ATOM 1659 N N . TYR A 1 222 ? 11.678 27.328 8.704 1.00 25.08 221 TYR A N 1
ATOM 1660 C CA . TYR A 1 222 ? 12.237 28.270 9.665 1.00 24.26 221 TYR A CA 1
ATOM 1661 C C . TYR A 1 222 ? 12.579 27.644 11.011 1.00 26.88 221 TYR A C 1
ATOM 1662 O O . TYR A 1 222 ? 13.716 27.771 11.471 1.00 25.80 221 TYR A O 1
ATOM 1671 N N . ASP A 1 223 ? 11.597 26.994 11.654 1.00 27.00 222 ASP A N 1
ATOM 1672 C CA . ASP A 1 223 ? 11.843 26.318 12.950 1.00 26.55 222 ASP A CA 1
ATOM 1673 C C . ASP A 1 223 ? 12.687 25.048 12.813 1.00 24.70 222 ASP A C 1
ATOM 1674 O O . ASP A 1 223 ? 13.357 24.632 13.757 1.00 23.75 222 ASP A O 1
ATOM 1679 N N . LEU A 1 224 ? 12.654 24.4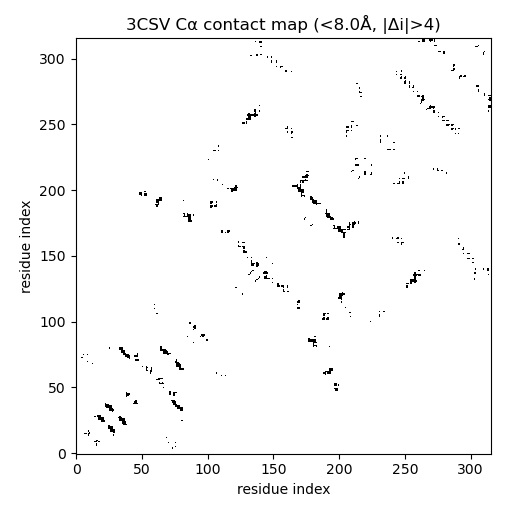31 11.644 1.00 24.01 223 LEU A N 1
ATOM 1680 C CA . LEU A 1 224 ? 13.451 23.233 11.392 1.00 25.25 223 LEU A CA 1
ATOM 1681 C C . LEU A 1 224 ? 14.954 23.567 11.263 1.00 24.99 223 LEU A C 1
ATOM 1682 O O . LEU A 1 224 ? 15.813 22.825 11.722 1.00 25.23 223 LEU A O 1
ATOM 1687 N N . VAL A 1 225 ? 15.272 24.692 10.636 1.00 25.44 224 VAL A N 1
ATOM 1688 C CA . VAL A 1 225 ? 16.650 25.176 10.595 1.00 24.13 224 VAL A CA 1
ATOM 1689 C C . VAL A 1 225 ? 17.192 25.457 12.004 1.00 26.00 224 VAL A C 1
ATOM 1690 O O . VAL A 1 225 ? 18.289 25.002 12.349 1.00 26.01 224 VAL A O 1
ATOM 1694 N N . SER A 1 226 ? 16.430 26.177 12.828 1.00 24.77 225 SER A N 1
ATOM 1695 C CA . SER A 1 226 ? 16.891 26.475 14.184 1.00 25.44 225 SER A CA 1
ATOM 1696 C C . SER A 1 226 ? 17.126 25.206 15.012 1.00 26.04 225 SER A C 1
ATOM 1697 O O . SER A 1 226 ? 18.046 25.147 15.811 1.00 22.71 225 SER A O 1
ATOM 1700 N N . LEU A 1 227 ? 16.294 24.189 14.793 1.00 26.10 226 LEU A N 1
ATOM 1701 C CA . LEU A 1 227 ? 16.385 22.950 15.523 1.00 25.25 226 LEU A CA 1
ATOM 1702 C C . LEU A 1 227 ? 17.607 22.144 15.107 1.00 26.52 226 LEU A C 1
ATOM 1703 O O . LEU A 1 227 ? 18.367 21.657 15.960 1.00 26.63 226 LEU A O 1
ATOM 1708 N N . LEU A 1 228 ? 17.792 22.023 13.789 1.00 26.28 227 LEU A N 1
ATOM 1709 C CA . LEU A 1 228 ? 18.773 21.114 13.206 1.00 24.95 227 LEU A CA 1
ATOM 1710 C C . LEU A 1 228 ? 20.162 21.743 13.009 1.00 26.68 227 LEU A C 1
ATOM 1711 O O . LEU A 1 228 ? 21.160 21.049 13.092 1.00 27.19 227 LEU A O 1
ATOM 1716 N N . GLN A 1 229 ? 20.230 23.046 12.774 1.00 25.86 228 GLN A N 1
ATOM 1717 C CA . GLN A 1 229 ? 21.511 23.732 12.666 1.00 27.92 228 GLN A CA 1
ATOM 1718 C C . GLN A 1 229 ? 21.833 24.530 13.911 1.00 31.52 228 GLN A C 1
ATOM 1719 O O . GLN A 1 229 ? 22.718 25.400 13.891 1.00 36.96 228 GLN A O 1
ATOM 1725 N N . ASP A 1 230 ? 21.089 24.238 14.971 1.00 31.21 229 ASP A N 1
ATOM 1726 C CA . ASP A 1 230 ? 21.297 24.775 16.304 1.00 30.33 229 ASP A CA 1
ATOM 1727 C C . ASP A 1 230 ? 22.758 25.081 16.579 1.00 31.24 229 ASP A C 1
ATOM 1728 O O . ASP A 1 230 ? 23.565 24.167 16.742 1.00 29.08 229 ASP A O 1
ATOM 1733 N N . ALA A 1 231 ? 23.063 26.377 16.670 1.00 31.04 230 ALA A N 1
ATOM 1734 C CA . ALA A 1 231 ? 24.432 26.879 16.772 1.00 33.32 230 ALA A CA 1
ATOM 1735 C C . ALA A 1 231 ? 25.084 26.618 18.129 1.00 34.75 230 ALA A C 1
ATOM 1736 O O . ALA A 1 231 ? 26.299 26.707 18.248 1.00 36.49 230 ALA A O 1
ATOM 1738 N N . ARG A 1 232 ? 24.267 26.333 19.143 1.00 34.19 231 ARG A N 1
ATOM 1739 C CA . ARG A 1 232 ? 24.721 26.118 20.513 1.00 33.29 231 ARG A CA 1
ATOM 1740 C C . ARG A 1 232 ? 25.063 24.651 20.773 1.00 35.39 231 ARG A C 1
ATOM 1741 O O . ARG A 1 232 ? 25.518 24.309 21.857 1.00 33.79 231 ARG A O 1
ATOM 1749 N N . ARG A 1 233 ? 24.816 23.790 19.786 1.00 36.91 232 ARG A N 1
ATOM 1750 C CA A ARG A 1 233 ? 25.075 22.368 19.959 0.50 38.33 232 ARG A CA 1
ATOM 1751 C CA B ARG A 1 233 ? 24.957 22.339 19.922 0.50 38.24 232 ARG A CA 1
ATOM 1752 C C . ARG A 1 233 ? 25.625 21.759 18.690 1.00 39.23 232 ARG A C 1
ATOM 1753 O O . ARG A 1 233 ? 25.490 22.306 17.600 1.00 39.67 232 ARG A O 1
ATOM 1768 N N . ASP A 1 234 ? 26.275 20.619 18.856 1.00 41.58 233 ASP A N 1
ATOM 1769 C CA . ASP A 1 234 ? 26.827 19.896 17.737 1.00 42.40 233 ASP A CA 1
ATOM 1770 C C . ASP A 1 234 ? 25.813 18.830 17.320 1.00 41.13 233 ASP A C 1
ATOM 1771 O O . ASP A 1 234 ? 25.900 17.670 17.721 1.00 42.39 233 ASP A O 1
ATOM 1776 N N . VAL A 1 235 ? 24.833 19.239 16.524 1.00 39.42 234 VAL A N 1
ATOM 1777 C CA . VAL A 1 235 ? 23.831 18.318 16.008 1.00 37.48 234 VAL A CA 1
ATOM 1778 C C . VAL A 1 235 ? 24.468 17.510 14.864 1.00 35.95 234 VAL A C 1
ATOM 1779 O O . VAL A 1 235 ? 24.879 18.082 13.865 1.00 37.33 234 VAL A O 1
ATOM 1783 N N . PRO A 1 236 ? 24.580 16.180 15.026 1.00 34.85 235 PRO A N 1
ATOM 1784 C CA . PRO A 1 236 ? 25.203 15.380 13.979 1.00 35.82 235 PRO A CA 1
ATOM 1785 C C . PRO A 1 236 ? 24.542 15.570 12.618 1.00 36.20 235 PRO A C 1
ATOM 1786 O O . PRO A 1 236 ? 23.321 15.700 12.542 1.00 34.96 235 PRO A O 1
ATOM 1790 N N . ALA A 1 237 ? 25.354 15.573 11.562 1.00 35.83 236 ALA A N 1
ATOM 1791 C CA . ALA A 1 237 ? 24.871 15.671 10.190 1.00 36.91 236 ALA A CA 1
ATOM 1792 C C . ALA A 1 237 ? 23.769 14.650 9.841 1.00 37.84 236 ALA A C 1
ATOM 1793 O O . ALA A 1 237 ? 22.875 14.935 9.018 1.00 39.07 236 ALA A O 1
ATOM 1795 N N . GLN A 1 238 ? 23.834 13.471 10.458 1.00 36.29 237 GLN A N 1
ATOM 1796 C CA . GLN A 1 238 ? 22.855 12.406 10.217 1.00 35.62 237 GLN A CA 1
ATOM 1797 C C . GLN A 1 238 ? 21.514 12.705 10.883 1.00 34.18 237 GLN A C 1
ATOM 1798 O O . GLN A 1 238 ? 20.485 12.189 10.456 1.00 29.86 237 GLN A O 1
ATOM 1801 N N . VAL A 1 239 ? 21.529 13.510 11.948 1.00 33.67 238 VAL A N 1
ATOM 1802 C CA . VAL A 1 239 ? 20.287 13.912 12.602 1.00 32.87 238 VAL A CA 1
ATOM 1803 C C . VAL A 1 239 ? 19.586 14.914 11.692 1.00 32.58 238 VAL A C 1
ATOM 1804 O O . VAL A 1 239 ? 18.407 14.762 11.413 1.00 33.23 238 VAL A O 1
ATOM 1808 N N . GLU A 1 240 ? 20.320 15.919 11.214 1.00 29.87 239 GLU A N 1
ATOM 1809 C CA . GLU A 1 240 ? 19.767 16.876 10.276 1.00 27.98 239 GLU A CA 1
ATOM 1810 C C . GLU A 1 240 ? 19.260 16.220 9.000 1.00 28.27 239 GLU A C 1
ATOM 1811 O O . GLU A 1 240 ? 18.124 16.476 8.595 1.00 26.54 239 GLU A O 1
ATOM 1817 N N . ALA A 1 241 ? 20.098 15.389 8.360 1.00 28.54 240 ALA A N 1
ATOM 1818 C CA . ALA A 1 241 ? 19.700 14.666 7.138 1.00 28.80 240 ALA A CA 1
ATOM 1819 C C . ALA A 1 241 ? 18.410 13.886 7.334 1.00 28.89 240 ALA A C 1
ATOM 1820 O O . ALA A 1 241 ? 17.467 14.039 6.558 1.00 30.43 240 ALA A O 1
ATOM 1822 N N . GLN A 1 242 ? 18.364 13.055 8.367 1.00 29.76 241 GLN A N 1
ATOM 1823 C CA . GLN A 1 242 ? 17.223 12.155 8.564 1.00 30.71 241 GLN A CA 1
ATOM 1824 C C . GLN A 1 242 ? 15.962 12.897 8.981 1.00 31.01 241 GLN A C 1
ATOM 1825 O O . GLN A 1 242 ? 14.850 12.485 8.636 1.00 30.83 241 GLN A O 1
ATOM 1839 N N . ILE A 1 244 ? 15.162 16.060 8.096 1.00 29.17 243 ILE A N 1
ATOM 1840 C CA . ILE A 1 244 ? 14.666 16.705 6.873 1.00 28.23 243 ILE A CA 1
ATOM 1841 C C . ILE A 1 244 ? 13.898 15.686 6.020 1.00 31.57 243 ILE A C 1
ATOM 1842 O O . ILE A 1 244 ? 12.801 15.988 5.544 1.00 31.22 243 ILE A O 1
ATOM 1847 N N . ASP A 1 245 ? 14.466 14.485 5.837 1.00 32.92 244 ASP A N 1
ATOM 1848 C CA . ASP A 1 245 ? 13.770 13.377 5.144 1.00 34.37 244 ASP A CA 1
ATOM 1849 C C . ASP A 1 245 ? 12.404 13.095 5.758 1.00 34.43 244 ASP A C 1
ATOM 1850 O O . ASP A 1 245 ? 11.386 13.053 5.067 1.00 35.72 244 ASP A O 1
ATOM 1855 N N . HIS A 1 246 ? 12.399 12.896 7.065 1.00 33.95 245 HIS A N 1
ATOM 1856 C CA . HIS A 1 246 ? 11.177 12.620 7.800 1.00 34.20 245 HIS A CA 1
ATOM 1857 C C . HIS A 1 246 ? 10.160 13.756 7.661 1.00 33.49 245 HIS A C 1
ATOM 1858 O O . HIS A 1 246 ? 8.976 13.506 7.437 1.00 32.49 245 HIS A O 1
ATOM 1865 N N . TYR A 1 247 ? 10.604 15.002 7.801 1.00 31.39 246 TYR A N 1
ATOM 1866 C CA . TYR A 1 247 ? 9.677 16.109 7.635 1.00 30.92 246 TYR A CA 1
ATOM 1867 C C . TYR A 1 247 ? 9.057 16.067 6.220 1.00 32.23 246 TYR A C 1
ATOM 1868 O O . TYR A 1 247 ? 7.845 16.221 6.064 1.00 30.07 246 TYR A O 1
ATOM 1877 N N . ILE A 1 248 ? 9.896 15.858 5.204 1.00 33.44 247 ILE A N 1
ATOM 1878 C CA . ILE A 1 248 ? 9.431 15.835 3.810 1.00 34.33 247 ILE A CA 1
ATOM 1879 C C . ILE A 1 248 ? 8.456 14.686 3.571 1.00 34.90 247 ILE A C 1
ATOM 1880 O O . ILE A 1 248 ? 7.379 14.897 3.021 1.00 33.81 247 ILE A O 1
ATOM 1885 N N . GLN A 1 249 ? 8.831 13.489 4.015 1.00 36.72 248 GLN A N 1
ATOM 1886 C CA . GLN A 1 249 ? 7.985 12.296 3.905 1.00 37.49 248 GLN A CA 1
ATOM 1887 C C . GLN A 1 249 ? 6.625 12.458 4.622 1.00 36.62 248 GLN A C 1
ATOM 1888 O O . GLN A 1 249 ? 5.587 12.119 4.064 1.00 35.75 248 GLN A O 1
ATOM 1894 N N . ALA A 1 250 ? 6.634 12.993 5.840 1.00 35.28 249 ALA A N 1
ATOM 1895 C CA . ALA A 1 250 ? 5.412 13.110 6.655 1.00 35.57 249 ALA A CA 1
ATOM 1896 C C . ALA A 1 250 ? 4.431 14.184 6.171 1.00 35.39 249 ALA A C 1
ATOM 1897 O O . ALA A 1 250 ? 3.222 14.023 6.311 1.00 34.78 249 ALA A O 1
ATOM 1899 N N . THR A 1 251 ? 4.952 15.279 5.619 1.00 36.38 250 THR A N 1
ATOM 1900 C CA . THR A 1 251 ? 4.123 16.421 5.205 1.00 34.05 250 THR A CA 1
ATOM 1901 C C . THR A 1 251 ? 3.667 16.315 3.760 1.00 34.50 250 THR A C 1
ATOM 1902 O O . THR A 1 251 ? 2.643 16.889 3.381 1.00 34.71 250 THR A O 1
ATOM 1906 N N . GLY A 1 252 ? 4.445 15.601 2.956 1.00 33.57 251 GLY A N 1
ATOM 1907 C CA . GLY A 1 252 ? 4.182 15.475 1.541 1.00 34.91 251 GLY A CA 1
ATOM 1908 C C . GLY A 1 252 ? 4.538 16.710 0.738 1.00 35.67 251 GLY A C 1
ATOM 1909 O O . GLY A 1 252 ? 4.052 16.865 -0.377 1.00 37.48 251 GLY A O 1
ATOM 1910 N N . VAL A 1 253 ? 5.397 17.577 1.277 1.00 35.15 252 VAL A N 1
ATOM 1911 C CA . VAL A 1 253 ? 5.777 18.811 0.584 1.00 33.74 252 VAL A CA 1
ATOM 1912 C C . VAL A 1 253 ? 6.692 18.439 -0.571 1.00 34.72 252 VAL A C 1
ATOM 1913 O O . VAL A 1 253 ? 7.395 17.432 -0.493 1.00 35.16 252 VAL A O 1
ATOM 1917 N N . ASP A 1 254 ? 6.691 19.232 -1.639 1.00 33.93 253 ASP A N 1
ATOM 1918 C CA . ASP A 1 254 ? 7.639 18.980 -2.722 1.00 35.74 253 ASP A CA 1
ATOM 1919 C C . ASP A 1 254 ? 9.071 19.074 -2.192 1.00 35.58 253 ASP A C 1
ATOM 1920 O O . ASP A 1 254 ? 9.461 20.069 -1.564 1.00 34.31 253 ASP A O 1
ATOM 1925 N N . GLU A 1 255 ? 9.840 18.028 -2.470 1.00 35.95 254 GLU A N 1
ATOM 1926 C CA . GLU A 1 255 ? 11.165 17.857 -1.898 1.00 34.75 254 GLU A CA 1
ATOM 1927 C C . GLU A 1 255 ? 12.171 18.876 -2.372 1.00 33.88 254 GLU A C 1
ATOM 1928 O O . GLU A 1 255 ? 12.873 19.484 -1.559 1.00 33.29 254 GLU A O 1
ATOM 1934 N N . SER A 1 256 ? 12.273 19.051 -3.682 1.00 33.59 255 SER A N 1
ATOM 1935 C CA . SER A 1 256 ? 13.281 19.960 -4.226 1.00 35.50 255 SER A CA 1
ATOM 1936 C C . SER A 1 256 ? 13.054 21.384 -3.726 1.00 33.59 255 SER A C 1
ATOM 1937 O O . SER A 1 256 ? 14.013 22.098 -3.450 1.00 36.32 255 SER A O 1
ATOM 1940 N N . HIS A 1 257 ? 11.789 21.787 -3.632 1.00 33.33 256 HIS A N 1
ATOM 1941 C CA . HIS A 1 257 ? 11.419 23.142 -3.206 1.00 34.44 256 HIS A CA 1
ATOM 1942 C C . HIS A 1 257 ? 11.668 23.362 -1.720 1.00 35.43 256 HIS A C 1
ATOM 1943 O O . HIS A 1 257 ? 12.099 24.442 -1.312 1.00 35.89 256 HIS A O 1
ATOM 1950 N N . PHE A 1 258 ? 11.330 22.361 -0.905 1.00 34.15 257 PHE A N 1
ATOM 1951 C CA . PHE A 1 258 ? 11.600 22.449 0.511 1.00 32.11 257 PHE A CA 1
ATOM 1952 C C . PHE A 1 258 ? 13.096 22.508 0.779 1.00 30.90 257 PHE A C 1
ATOM 1953 O O . PHE A 1 258 ? 13.545 23.304 1.605 1.00 29.58 257 PHE A O 1
ATOM 1961 N N . ARG A 1 259 ? 13.862 21.662 0.091 1.00 29.14 258 ARG A N 1
ATOM 1962 C CA . ARG A 1 259 ? 15.300 21.644 0.285 1.00 28.61 258 ARG A CA 1
ATOM 1963 C C . ARG A 1 259 ? 15.914 22.981 -0.074 1.00 28.70 258 ARG A C 1
ATOM 1964 O O . ARG A 1 259 ? 16.801 23.451 0.632 1.00 28.30 258 ARG A O 1
ATOM 1972 N N . SER A 1 260 ? 15.436 23.595 -1.157 1.00 30.00 259 SER A N 1
ATOM 1973 C CA . SER A 1 260 ? 15.943 24.898 -1.597 1.00 29.87 259 SER A CA 1
ATOM 1974 C C . SER A 1 260 ? 15.540 25.987 -0.611 1.00 27.99 259 SER A C 1
ATOM 1975 O O . SER A 1 260 ? 16.345 26.853 -0.279 1.00 25.32 259 SER A O 1
ATOM 1978 N N . ALA A 1 261 ? 14.294 25.936 -0.138 1.00 28.30 260 ALA A N 1
ATOM 1979 C CA . ALA A 1 261 ? 13.835 26.887 0.880 1.00 27.81 260 ALA A CA 1
ATOM 1980 C C . ALA A 1 261 ? 14.671 26.741 2.151 1.00 27.96 260 ALA A C 1
ATOM 1981 O O . ALA A 1 261 ? 15.125 27.742 2.729 1.00 29.16 260 ALA A O 1
ATOM 1983 N N . TYR A 1 262 ? 14.910 25.494 2.560 1.00 27.11 261 TYR A N 1
ATOM 1984 C CA . TYR A 1 262 ? 15.706 25.201 3.752 1.00 26.57 261 TYR A CA 1
ATOM 1985 C C . TYR A 1 262 ? 17.107 25.800 3.641 1.00 26.55 261 TYR A C 1
ATOM 1986 O O . TYR A 1 262 ? 17.616 26.334 4.615 1.00 25.87 261 TYR A O 1
ATOM 1995 N N . ALA A 1 263 ? 17.730 25.695 2.463 1.00 26.27 262 ALA A N 1
ATOM 1996 C CA . ALA A 1 263 ? 19.080 26.228 2.254 1.00 26.21 262 ALA A CA 1
ATOM 1997 C C . ALA A 1 263 ? 19.128 27.767 2.336 1.00 26.75 262 ALA A C 1
ATOM 1998 O O . ALA A 1 263 ? 20.016 28.328 2.986 1.00 26.59 262 ALA A O 1
ATOM 2000 N N . VAL A 1 264 ? 18.186 28.457 1.693 1.00 26.92 263 VAL A N 1
ATOM 2001 C CA . VAL A 1 264 ? 18.184 29.920 1.750 1.00 26.50 263 VAL A CA 1
ATOM 2002 C C . VAL A 1 264 ? 17.833 30.404 3.157 1.00 27.22 263 VAL A C 1
ATOM 2003 O O . VAL A 1 264 ? 18.390 31.391 3.624 1.00 27.18 263 VAL A O 1
ATOM 2007 N N . ILE A 1 265 ? 16.938 29.691 3.842 1.00 26.24 264 ILE A N 1
ATOM 2008 C CA . ILE A 1 265 ? 16.592 30.023 5.215 1.00 25.64 264 ILE A CA 1
ATOM 2009 C C . ILE A 1 265 ? 17.779 29.775 6.152 1.00 25.13 264 ILE A C 1
ATOM 2010 O O . ILE A 1 265 ? 18.001 30.554 7.072 1.00 25.55 264 ILE A O 1
ATOM 2015 N N . ALA A 1 266 ? 18.565 28.728 5.907 1.00 24.45 265 ALA A N 1
ATOM 2016 C CA . ALA A 1 266 ? 19.751 28.475 6.723 1.00 24.64 265 ALA A CA 1
ATOM 2017 C C . ALA A 1 266 ? 20.769 29.590 6.590 1.00 25.04 265 ALA A C 1
ATOM 2018 O O . ALA A 1 266 ? 21.409 29.955 7.578 1.00 25.71 265 ALA A O 1
ATOM 2020 N N . VAL A 1 267 ? 20.944 30.111 5.377 1.00 26.22 266 VAL A N 1
ATOM 2021 C CA . VAL A 1 267 ? 21.771 31.307 5.170 1.00 25.10 266 VAL A CA 1
ATOM 2022 C C . VAL A 1 267 ? 21.212 32.483 5.964 1.00 26.20 266 VAL A C 1
ATOM 2023 O O . VAL A 1 267 ? 21.961 33.169 6.665 1.00 25.60 266 VAL A O 1
ATOM 2027 N N . GLN A 1 268 ? 19.898 32.705 5.870 1.00 25.31 267 GLN A N 1
ATOM 2028 C CA . GLN A 1 268 ? 19.281 33.833 6.550 1.00 24.82 267 GLN A CA 1
ATOM 2029 C C . GLN A 1 268 ? 19.495 33.754 8.056 1.00 26.00 267 GLN A C 1
ATOM 2030 O O . GLN A 1 268 ? 19.920 34.727 8.688 1.00 27.45 267 GLN A O 1
ATOM 2036 N N . ARG A 1 269 ? 19.217 32.591 8.635 1.00 24.92 268 ARG A N 1
ATOM 2037 C CA . ARG A 1 269 ? 19.232 32.470 10.087 1.00 24.06 268 ARG A CA 1
ATOM 2038 C C . ARG A 1 269 ? 20.641 32.489 10.634 1.00 24.46 268 ARG A C 1
ATOM 2039 O O . ARG A 1 269 ? 20.882 33.082 11.671 1.00 25.54 268 ARG A O 1
ATOM 2047 N N . ASN A 1 270 ? 21.582 31.842 9.952 1.00 23.17 269 ASN A N 1
ATOM 2048 C CA . ASN A 1 270 ? 22.963 31.862 10.420 1.00 23.96 269 ASN A CA 1
ATOM 2049 C C . ASN A 1 270 ? 23.629 33.229 10.281 1.00 25.70 269 ASN A C 1
ATOM 2050 O O . ASN A 1 270 ? 24.410 33.642 11.150 1.00 24.86 269 ASN A O 1
ATOM 2063 N N . ARG A 1 272 ? 22.104 36.186 10.450 1.00 28.56 271 ARG A N 1
ATOM 2064 C CA . ARG A 1 272 ? 21.556 36.989 11.538 1.00 26.96 271 ARG A CA 1
ATOM 2065 C C . ARG A 1 272 ? 22.141 36.615 12.907 1.00 26.82 271 ARG A C 1
ATOM 2066 O O . ARG A 1 272 ? 22.412 37.477 13.734 1.00 24.38 271 ARG A O 1
ATOM 2074 N N . ILE A 1 273 ? 22.352 35.334 13.143 1.00 26.82 272 ILE A N 1
ATOM 2075 C CA . ILE A 1 273 ? 22.850 34.912 14.433 1.00 27.91 272 ILE A CA 1
ATOM 2076 C C . ILE A 1 273 ? 24.335 35.264 14.651 1.00 27.01 272 ILE A C 1
ATOM 2077 O O . ILE A 1 273 ? 24.750 35.453 15.788 1.00 27.19 272 ILE A O 1
ATOM 2082 N N . LEU A 1 274 ? 25.117 35.387 13.580 1.00 24.04 273 LEU A N 1
ATOM 2083 C CA . LEU A 1 274 ? 26.429 36.028 13.673 1.00 24.12 273 LEU A CA 1
ATOM 2084 C C . LEU A 1 274 ? 26.286 37.339 14.429 1.00 23.97 273 LEU A C 1
ATOM 2085 O O . LEU A 1 274 ? 27.027 37.608 15.369 1.00 24.10 273 LEU A O 1
ATOM 2090 N N . GLY A 1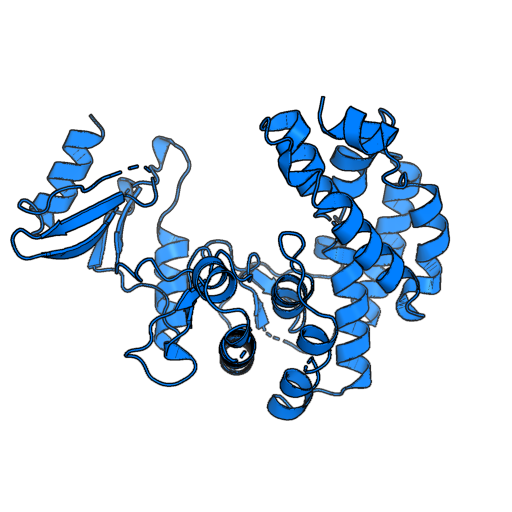 275 ? 25.330 38.151 14.010 1.00 23.38 274 GLY A N 1
ATOM 2091 C CA . GLY A 1 275 ? 25.080 39.432 14.658 1.00 25.98 274 GLY A CA 1
ATOM 2092 C C . GLY A 1 275 ? 24.533 39.316 16.066 1.00 27.12 274 GLY A C 1
ATOM 2093 O O . GLY A 1 275 ? 24.958 40.043 16.983 1.00 27.09 274 GLY A O 1
ATOM 2094 N N . ILE A 1 276 ? 23.571 38.416 16.246 1.00 27.30 275 ILE A N 1
ATOM 2095 C CA . ILE A 1 276 ? 23.016 38.193 17.564 1.00 25.78 275 ILE A CA 1
ATOM 2096 C C . ILE A 1 276 ? 24.102 37.812 18.557 1.00 24.93 275 ILE A C 1
ATOM 2097 O O . ILE A 1 276 ? 24.165 38.369 19.659 1.00 23.55 275 ILE A O 1
ATOM 2102 N N . PHE A 1 277 ? 24.974 36.893 18.171 1.00 24.67 276 PHE A N 1
ATOM 2103 C CA . PHE A 1 277 ? 26.051 36.457 19.073 1.00 25.57 276 PHE A CA 1
ATOM 2104 C C . PHE A 1 277 ? 27.128 37.536 19.293 1.00 26.98 276 PHE A C 1
ATOM 2105 O O . PHE A 1 277 ? 27.615 37.718 20.425 1.00 23.45 276 PHE A O 1
ATOM 2113 N N . ALA A 1 278 ? 27.496 38.250 18.225 1.00 24.40 277 ALA A N 1
ATOM 2114 C CA . ALA A 1 278 ? 28.415 39.389 18.363 1.00 24.77 277 ALA A CA 1
ATOM 2115 C C . ALA A 1 278 ? 27.899 40.381 19.421 1.00 23.94 277 ALA A C 1
ATOM 2116 O O . ALA A 1 278 ? 28.641 40.779 20.32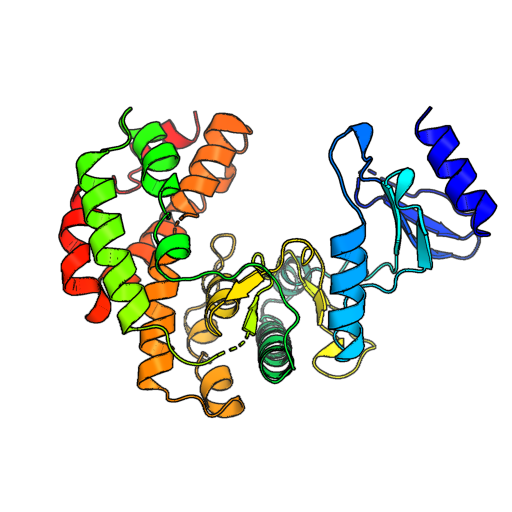6 1.00 23.92 277 ALA A O 1
ATOM 2118 N N . ARG A 1 279 ? 26.613 40.716 19.337 1.00 24.33 278 ARG A N 1
ATOM 2119 C CA . ARG A 1 279 ? 25.992 41.663 20.263 1.00 24.87 278 ARG A CA 1
ATOM 2120 C C . ARG A 1 279 ? 25.845 41.088 21.685 1.00 25.17 278 ARG A C 1
ATOM 2121 O O . ARG A 1 279 ? 26.007 41.815 22.672 1.00 24.94 278 ARG A O 1
ATOM 2129 N N . LEU A 1 280 ? 25.559 39.795 21.803 1.00 25.53 279 LEU A N 1
ATOM 2130 C CA . LEU A 1 280 ? 25.550 39.164 23.138 1.00 26.44 279 LEU A CA 1
ATOM 2131 C C . LEU A 1 280 ? 26.888 39.337 23.829 1.00 25.10 279 LEU A C 1
ATOM 2132 O O . LEU A 1 280 ? 26.929 39.619 25.015 1.00 25.90 279 LEU A O 1
ATOM 2137 N N . SER A 1 281 ? 27.981 39.197 23.083 1.00 25.91 280 SER A N 1
ATOM 2138 C CA . SER A 1 281 ? 29.311 39.419 23.638 1.00 24.96 280 SER A CA 1
ATOM 2139 C C . SER A 1 281 ? 29.598 40.905 23.874 1.00 22.65 280 SER A C 1
ATOM 2140 O O . SER A 1 281 ? 29.927 41.303 24.980 1.00 22.60 280 SER A O 1
ATOM 2143 N N . GLN A 1 282 ? 29.440 41.730 22.840 1.00 24.55 281 GLN A N 1
ATOM 2144 C CA . GLN A 1 282 ? 29.870 43.128 22.916 1.00 24.64 281 GLN A CA 1
ATOM 2145 C C . GLN A 1 282 ? 28.989 43.988 23.806 1.00 24.66 281 GLN A C 1
ATOM 2146 O O . GLN A 1 282 ? 29.498 44.824 24.571 1.00 26.24 281 GLN A O 1
ATOM 2152 N N . ARG A 1 283 ? 27.683 43.785 23.738 1.00 24.48 282 ARG A N 1
ATOM 2153 C CA . ARG A 1 283 ? 26.771 44.577 24.562 1.00 24.88 282 ARG A CA 1
ATOM 2154 C C . ARG A 1 283 ? 26.393 43.915 25.885 1.00 26.55 282 ARG A C 1
ATOM 2155 O O . ARG A 1 283 ? 26.255 44.591 26.890 1.00 26.02 282 ARG A O 1
ATOM 2163 N N . PHE A 1 284 ? 26.207 42.600 25.884 1.00 27.81 283 PHE A N 1
ATOM 2164 C CA . PHE A 1 284 ? 25.739 41.903 27.077 1.00 27.59 283 PHE A CA 1
ATOM 2165 C C . PHE A 1 284 ? 26.782 41.068 27.806 1.00 28.08 283 PHE A C 1
ATOM 2166 O O . PHE A 1 284 ? 26.436 40.311 28.697 1.00 28.92 283 PHE A O 1
ATOM 2174 N N . GLY A 1 285 ? 28.056 41.240 27.451 1.00 28.90 284 GLY A N 1
ATOM 2175 C CA . GLY A 1 285 ? 29.163 40.660 28.190 1.00 28.39 284 GLY A CA 1
ATOM 2176 C C . GLY A 1 285 ? 29.296 39.145 28.160 1.00 30.30 284 GLY A C 1
ATOM 2177 O O . GLY A 1 285 ? 30.076 38.575 28.927 1.00 32.02 284 GLY A O 1
ATOM 2178 N N . LYS A 1 286 ? 28.562 38.494 27.265 1.00 29.96 285 LYS A N 1
ATOM 2179 C CA . LYS A 1 286 ? 28.538 37.049 27.187 1.00 30.00 285 LYS A CA 1
ATOM 2180 C C . LYS A 1 286 ? 29.502 36.571 26.116 1.00 29.59 285 LYS A C 1
ATOM 2181 O O . LYS A 1 286 ? 29.113 36.283 25.000 1.00 31.38 285 LYS A O 1
ATOM 2187 N N . ARG A 1 287 ? 30.775 36.489 26.460 1.00 29.34 286 ARG A N 1
ATOM 2188 C CA . ARG A 1 287 ? 31.768 36.098 25.482 1.00 30.53 286 ARG A CA 1
ATOM 2189 C C . ARG A 1 287 ? 31.660 34.631 25.013 1.00 31.43 286 ARG A C 1
ATOM 2190 O O . ARG A 1 287 ? 32.185 34.302 23.955 1.00 29.24 286 ARG A O 1
ATOM 2198 N N . HIS A 1 288 ? 30.953 33.779 25.763 1.00 32.55 287 HIS A N 1
ATOM 2199 C CA . HIS A 1 288 ? 30.902 32.341 25.448 1.00 33.83 287 HIS A CA 1
ATOM 2200 C C . HIS A 1 288 ? 30.149 32.038 24.148 1.00 31.42 287 HIS A C 1
ATOM 2201 O O . HIS A 1 288 ? 30.396 31.023 23.530 1.00 32.11 287 HIS A O 1
ATOM 2208 N N . TYR A 1 289 ? 29.236 32.914 23.740 1.00 31.04 288 TYR A N 1
ATOM 2209 C CA . TYR A 1 289 ? 28.542 32.761 22.459 1.00 30.15 288 TYR A CA 1
ATOM 2210 C C . TYR A 1 289 ? 29.501 32.842 21.276 1.00 29.42 288 TYR A C 1
ATOM 2211 O O . TYR A 1 289 ? 29.208 32.323 20.186 1.00 28.56 288 TYR A O 1
ATOM 2220 N N . ILE A 1 290 ? 30.641 33.496 21.478 1.00 27.10 289 ILE A N 1
ATOM 2221 C CA . ILE A 1 290 ? 31.626 33.612 20.404 1.00 26.51 289 ILE A CA 1
ATOM 2222 C C . ILE A 1 290 ? 32.224 32.246 20.065 1.00 26.76 289 ILE A C 1
ATOM 2223 O O . ILE A 1 290 ? 32.666 32.042 18.942 1.00 26.03 289 ILE A O 1
ATOM 2228 N N . GLU A 1 291 ? 32.222 31.309 21.018 1.00 29.62 290 GLU A N 1
ATOM 2229 C CA A GLU A 1 291 ? 32.709 29.950 20.744 0.50 31.33 290 GLU A CA 1
ATOM 2230 C CA B GLU A 1 291 ? 32.706 29.953 20.753 0.50 31.07 290 GLU A CA 1
ATOM 2231 C C . GLU A 1 291 ? 31.803 29.230 19.736 1.00 31.16 290 GLU A C 1
ATOM 2232 O O . GLU A 1 291 ? 32.226 28.288 19.081 1.00 31.78 290 GLU A O 1
ATOM 2243 N N . PHE A 1 292 ? 30.565 29.699 19.592 1.00 31.07 291 PHE A N 1
ATOM 2244 C CA . PHE A 1 292 ? 29.615 29.128 18.629 1.00 30.24 291 PHE A CA 1
ATOM 2245 C C . PHE A 1 292 ? 29.758 29.711 17.204 1.00 30.31 291 PHE A C 1
ATOM 2246 O O . PHE A 1 292 ? 29.196 29.161 16.266 1.00 30.93 291 PHE A O 1
ATOM 2254 N N . VAL A 1 293 ? 30.489 30.821 17.048 1.00 29.78 292 VAL A N 1
ATOM 2255 C CA . VAL A 1 293 ? 30.606 31.525 15.755 1.00 28.65 292 VAL A CA 1
ATOM 2256 C C . VAL A 1 293 ? 31.223 30.677 14.616 1.00 29.89 292 VAL A C 1
ATOM 2257 O O . VAL A 1 293 ? 30.741 30.715 13.499 1.00 27.70 292 VAL A O 1
ATOM 2261 N N . PRO A 1 294 ? 32.284 29.900 14.895 1.00 31.78 293 PRO A N 1
ATOM 2262 C CA . PRO A 1 294 ? 32.818 29.017 13.848 1.00 32.28 293 PRO A CA 1
ATOM 2263 C C . PRO A 1 294 ? 31.806 28.000 13.283 1.00 31.70 293 PRO A C 1
ATOM 2264 O O . PRO A 1 294 ? 31.773 27.791 12.078 1.00 34.21 293 PRO A O 1
ATOM 2268 N N . ARG A 1 295 ? 30.999 27.394 14.143 1.00 32.37 294 ARG A N 1
ATOM 2269 C CA . ARG A 1 295 ? 29.884 26.539 13.725 1.00 32.32 294 ARG A CA 1
ATOM 2270 C C . ARG A 1 295 ? 28.851 27.298 12.891 1.00 32.31 294 ARG A C 1
ATOM 2271 O O . ARG A 1 295 ? 28.385 26.800 11.868 1.00 33.32 294 ARG A O 1
ATOM 2279 N N . VAL A 1 296 ? 28.474 28.490 13.344 1.00 31.91 295 VAL A N 1
ATOM 2280 C CA . VAL A 1 296 ? 27.523 29.324 12.605 1.00 30.77 295 VAL A CA 1
ATOM 2281 C C . VAL A 1 296 ? 28.093 29.687 11.248 1.00 30.83 295 VAL A C 1
ATOM 2282 O O . VAL A 1 296 ? 27.406 29.580 10.235 1.00 32.05 295 VAL A O 1
ATOM 2286 N N . TRP A 1 297 ? 29.363 30.085 11.225 1.00 31.11 296 TRP A N 1
ATOM 2287 C CA . TRP A 1 297 ? 30.020 30.495 9.987 1.00 31.60 296 TRP A CA 1
ATOM 2288 C C . TRP A 1 297 ? 30.084 29.360 8.958 1.00 31.52 296 TRP A C 1
ATOM 2289 O O . TRP A 1 297 ? 29.877 29.580 7.757 1.00 29.18 296 TRP A O 1
ATOM 2300 N N . ALA A 1 298 ? 30.360 28.151 9.445 1.00 32.42 297 ALA A N 1
ATOM 2301 C CA . ALA A 1 298 ? 30.386 26.950 8.605 1.00 32.68 297 ALA A CA 1
ATOM 2302 C C . ALA A 1 298 ? 29.037 26.655 7.954 1.00 30.76 297 ALA A C 1
ATOM 2303 O O . ALA A 1 298 ? 28.983 26.319 6.768 1.00 29.79 297 ALA A O 1
ATOM 2305 N N . HIS A 1 299 ? 27.957 26.763 8.727 1.00 33.27 298 HIS A N 1
ATOM 2306 C CA . HIS A 1 299 ? 26.599 26.557 8.189 1.00 34.51 298 HIS A CA 1
ATOM 2307 C C . HIS A 1 299 ? 26.235 27.643 7.163 1.00 34.21 298 HIS A C 1
ATOM 2308 O O . HIS A 1 299 ? 25.584 27.370 6.162 1.00 33.37 298 HIS A O 1
ATOM 2315 N N . PHE A 1 300 ? 26.651 28.872 7.448 1.00 34.06 299 PHE A N 1
ATOM 2316 C CA . PHE A 1 300 ? 26.471 30.026 6.552 1.00 32.66 299 PHE A CA 1
ATOM 2317 C C . PHE A 1 300 ? 27.146 29.799 5.193 1.00 33.26 299 PHE A C 1
ATOM 2318 O O . PHE A 1 300 ? 26.507 29.944 4.137 1.00 29.35 299 PH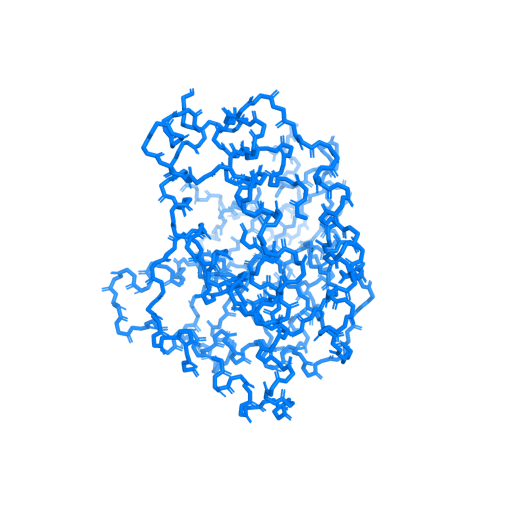E A O 1
ATOM 2326 N N . GLU A 1 301 ? 28.421 29.422 5.249 1.00 33.51 300 GLU A N 1
ATOM 2327 C CA . GLU A 1 301 ? 29.241 29.118 4.067 1.00 37.09 300 GLU A CA 1
ATOM 2328 C C . GLU A 1 301 ? 28.721 27.942 3.255 1.00 37.98 300 GLU A C 1
ATOM 2329 O O . GLU A 1 301 ? 28.795 27.960 2.031 1.00 37.38 300 GLU A O 1
ATOM 2335 N N . ARG A 1 302 ? 28.244 26.906 3.947 1.00 38.40 301 ARG A N 1
ATOM 2336 C CA . ARG A 1 302 ? 27.613 25.754 3.307 1.00 37.57 301 ARG A CA 1
ATOM 2337 C C . ARG A 1 302 ? 26.421 26.238 2.501 1.00 36.82 301 ARG A C 1
ATOM 2338 O O . ARG A 1 302 ? 26.342 26.004 1.308 1.00 38.98 301 ARG A O 1
ATOM 2341 N N . GLY A 1 303 ? 25.512 26.951 3.147 1.00 35.40 302 GLY A N 1
ATOM 2342 C CA . GLY A 1 303 ? 24.319 27.467 2.471 1.00 35.21 302 GLY A CA 1
ATOM 2343 C C . GLY A 1 303 ? 24.577 28.393 1.292 1.00 32.49 302 GLY A C 1
ATOM 2344 O O . GLY A 1 303 ? 23.810 28.404 0.341 1.00 34.32 302 GLY A O 1
ATOM 2345 N N . LEU A 1 304 ? 25.646 29.176 1.358 1.00 31.87 303 LEU A N 1
ATOM 2346 C CA . LEU A 1 304 ? 26.003 30.094 0.279 1.00 32.26 303 LEU A CA 1
ATOM 2347 C C . LEU A 1 304 ? 26.551 29.346 -0.938 1.00 32.73 303 LEU A C 1
ATOM 2348 O O . LEU A 1 304 ? 26.658 29.921 -2.008 1.00 31.54 303 LEU A O 1
ATOM 2353 N N . ALA A 1 305 ? 26.897 28.073 -0.749 1.00 34.25 304 ALA A N 1
ATOM 2354 C CA . ALA A 1 305 ? 27.275 27.185 -1.836 1.00 35.40 304 ALA A CA 1
ATOM 2355 C C . ALA A 1 305 ? 26.054 26.565 -2.552 1.00 35.42 304 ALA A C 1
ATOM 2356 O O . ALA A 1 305 ? 26.219 25.898 -3.570 1.00 36.79 304 ALA A O 1
ATOM 2358 N N . HIS A 1 306 ? 24.838 26.779 -2.042 1.00 33.61 305 HIS A N 1
ATOM 2359 C CA . HIS A 1 306 ? 23.641 26.309 -2.744 1.00 32.61 305 HIS A CA 1
ATOM 2360 C C . HIS A 1 306 ? 23.446 27.148 -4.016 1.00 30.96 305 HIS A C 1
ATOM 2361 O O . HIS A 1 306 ? 23.655 28.353 -3.990 1.00 30.38 305 HIS A O 1
ATOM 2368 N N . PRO A 1 307 ? 23.095 26.507 -5.151 1.00 32.29 306 PRO A N 1
ATOM 2369 C CA . PRO A 1 307 ? 22.936 27.257 -6.404 1.00 33.12 306 PRO A CA 1
ATOM 2370 C C . PRO A 1 307 ? 21.921 28.421 -6.358 1.00 33.17 306 PRO A C 1
ATOM 2371 O O . PRO A 1 307 ? 22.082 29.391 -7.092 1.00 33.41 306 PRO A O 1
ATOM 2375 N N . ALA A 1 308 ? 20.912 28.318 -5.493 1.00 35.46 307 ALA A N 1
ATOM 2376 C CA . ALA A 1 308 ? 19.947 29.403 -5.250 1.00 36.99 307 ALA A CA 1
ATOM 2377 C C . ALA A 1 308 ? 20.603 30.692 -4.775 1.00 37.39 307 ALA A C 1
ATOM 2378 O O . ALA A 1 308 ? 20.047 31.774 -4.989 1.00 38.21 307 ALA A O 1
ATOM 2380 N N . LEU A 1 309 ? 21.765 30.573 -4.128 1.00 37.64 308 LEU A N 1
ATOM 2381 C CA . LEU A 1 309 ? 22.484 31.719 -3.541 1.00 37.40 308 LEU A CA 1
ATOM 2382 C C . LEU A 1 309 ? 23.594 32.287 -4.432 1.00 39.78 308 LEU A C 1
ATOM 2383 O O . LEU A 1 309 ? 24.314 33.203 -4.022 1.00 39.04 308 LEU A O 1
ATOM 2388 N N . ALA A 1 310 ? 23.720 31.753 -5.645 1.00 41.29 309 ALA A N 1
ATOM 2389 C CA . ALA A 1 310 ? 24.855 32.041 -6.529 1.00 44.14 309 ALA A CA 1
ATOM 2390 C C . ALA A 1 310 ? 25.080 33.525 -6.823 1.00 46.12 309 ALA A C 1
ATOM 2391 O O . ALA A 1 310 ? 26.224 33.966 -6.924 1.00 48.83 309 ALA A O 1
ATOM 2393 N N . SER A 1 311 ? 24.004 34.297 -6.942 1.00 46.54 310 SER A N 1
ATOM 2394 C CA . SER A 1 311 ? 24.126 35.725 -7.251 1.00 47.20 310 SER A CA 1
ATOM 2395 C C . SER A 1 311 ? 24.571 36.578 -6.059 1.00 47.32 310 SER A C 1
ATOM 2396 O O . SER A 1 311 ? 25.036 37.697 -6.247 1.00 49.38 310 SER A O 1
ATOM 2399 N N . ALA A 1 312 ? 24.422 36.058 -4.845 1.00 45.60 311 ALA A N 1
ATOM 2400 C CA . ALA A 1 312 ? 24.742 36.809 -3.632 1.00 45.22 311 ALA A CA 1
ATOM 2401 C C . ALA A 1 312 ? 26.035 36.334 -2.948 1.00 44.09 311 ALA A C 1
ATOM 2402 O O . ALA A 1 312 ? 26.692 37.113 -2.267 1.00 45.80 311 ALA A O 1
ATOM 2404 N N . ALA A 1 313 ? 26.413 35.079 -3.175 1.00 43.13 312 ALA A N 1
ATOM 2405 C CA . ALA A 1 313 ? 27.450 34.396 -2.391 1.00 43.17 312 ALA A CA 1
ATOM 2406 C C . ALA A 1 313 ? 28.828 35.074 -2.340 1.00 43.35 312 ALA A C 1
ATOM 2407 O O . ALA A 1 313 ? 29.392 35.282 -1.259 1.00 42.32 312 ALA A O 1
ATOM 2409 N N . GLU A 1 314 ? 29.382 35.391 -3.502 1.00 43.72 313 GLU A N 1
ATOM 2410 C CA . GLU A 1 314 ? 30.756 35.892 -3.568 1.00 44.77 313 GLU A CA 1
ATOM 2411 C C . GLU A 1 314 ? 30.840 37.302 -2.976 1.00 45.42 313 GLU A C 1
ATOM 2412 O O . GLU A 1 314 ? 31.820 37.640 -2.307 1.00 46.15 313 GLU A O 1
ATOM 2415 N N . GLU A 1 315 ? 29.808 38.112 -3.207 1.00 45.81 314 GLU A N 1
ATOM 2416 C CA . GLU A 1 315 ? 29.789 39.493 -2.707 1.00 45.94 314 GLU A CA 1
ATOM 2417 C C . GLU A 1 315 ? 29.611 39.549 -1.184 1.00 44.80 314 GLU A C 1
ATOM 2418 O O . GLU A 1 315 ? 30.265 40.341 -0.520 1.00 45.16 314 GLU A O 1
ATOM 2420 N N . ILE A 1 316 ? 28.748 38.705 -0.628 1.00 43.54 315 ILE A N 1
ATOM 2421 C CA . ILE A 1 316 ? 28.565 38.666 0.828 1.00 43.78 315 ILE A CA 1
ATOM 2422 C C . ILE A 1 316 ? 29.819 38.140 1.542 1.00 44.04 315 ILE A C 1
ATOM 2423 O O . ILE A 1 316 ? 30.194 38.664 2.590 1.00 42.83 315 ILE A O 1
ATOM 2428 N N . LEU A 1 317 ? 30.468 37.126 0.970 1.00 45.60 316 LEU A N 1
ATOM 2429 C CA . LEU A 1 317 ? 31.681 36.553 1.574 1.00 46.81 316 LEU A CA 1
ATOM 2430 C C . LEU A 1 317 ? 32.838 37.549 1.569 1.00 45.76 316 LEU A C 1
ATOM 2431 O O . LEU A 1 317 ? 33.656 37.571 2.486 1.00 45.26 316 LEU A O 1
ATOM 2436 N N . ASN A 1 318 ? 32.895 38.383 0.545 1.00 45.27 317 ASN A N 1
ATOM 2437 C CA . ASN A 1 318 ? 33.871 39.460 0.521 1.00 46.33 317 ASN A CA 1
ATOM 2438 C C . ASN A 1 318 ? 33.604 40.546 1.575 1.00 44.16 317 ASN A C 1
ATOM 2439 O O . ASN A 1 318 ? 34.533 41.193 2.043 1.00 44.83 317 ASN A O 1
ATOM 2444 N N . ALA A 1 319 ? 32.346 40.705 1.978 1.00 41.73 318 ALA A N 1
ATOM 2445 C CA . ALA A 1 319 ? 31.943 41.779 2.888 1.00 40.08 318 ALA A CA 1
ATOM 2446 C C . ALA A 1 319 ? 31.989 41.400 4.372 1.00 39.26 318 ALA A C 1
ATOM 2447 O O . ALA A 1 319 ? 31.978 42.284 5.221 1.00 40.39 318 ALA A O 1
ATOM 2449 N N . LEU A 1 320 ? 32.015 40.104 4.697 1.00 37.09 319 LEU A N 1
ATOM 2450 C CA . LEU A 1 320 ? 31.978 39.667 6.097 1.00 34.30 319 LEU A CA 1
ATOM 2451 C C . LEU A 1 320 ? 33.257 38.919 6.445 1.00 33.53 319 LEU A C 1
ATOM 2452 O O . LEU A 1 320 ? 33.666 38.040 5.715 1.00 33.48 319 LEU A O 1
ATOM 2457 N N . PRO A 1 321 ? 33.906 39.278 7.564 1.00 33.85 320 PRO A N 1
ATOM 2458 C CA . PRO A 1 321 ? 35.157 38.611 7.897 1.00 33.76 320 PRO A CA 1
ATOM 2459 C C . PRO A 1 321 ? 34.977 37.213 8.467 1.00 32.46 320 PRO A C 1
ATOM 2460 O O . PRO A 1 321 ? 34.123 36.992 9.338 1.00 31.98 320 PRO A O 1
ATOM 2464 N N . ALA A 1 322 ? 35.781 36.281 7.963 1.00 30.48 321 ALA A N 1
ATOM 2465 C CA . ALA A 1 322 ? 35.825 34.925 8.493 1.00 31.66 321 ALA A CA 1
ATOM 2466 C C . ALA A 1 322 ? 36.308 34.958 9.955 1.00 33.13 321 ALA A C 1
ATOM 2467 O O . ALA A 1 322 ? 37.147 35.786 10.320 1.00 32.73 321 ALA A O 1
ATOM 2469 N N . PRO A 1 323 ? 35.777 34.059 10.802 1.00 33.71 322 PRO A N 1
ATOM 2470 C CA . PRO A 1 323 ? 36.102 34.088 12.218 1.00 34.03 322 PRO A CA 1
ATOM 2471 C C . PRO A 1 323 ? 37.458 33.461 12.539 1.00 34.64 322 PRO A C 1
ATOM 2472 O O . PRO A 1 323 ? 37.514 32.423 13.211 1.00 35.85 322 PRO A O 1
ATOM 2476 N N . ALA A 1 324 ? 38.535 34.097 12.078 1.00 33.06 323 ALA A N 1
ATOM 2477 C CA . ALA A 1 324 ? 39.899 33.674 12.428 1.00 33.35 323 ALA A CA 1
ATOM 2478 C C . ALA A 1 324 ? 40.117 33.892 13.931 1.00 32.05 323 ALA A C 1
ATOM 2479 O O . ALA A 1 324 ? 39.316 34.563 14.566 1.00 32.25 323 ALA A O 1
ATOM 2481 N N . PRO A 1 325 ? 41.177 33.312 14.514 1.00 33.61 324 PRO A N 1
ATOM 2482 C CA . PRO A 1 325 ? 41.384 33.455 15.982 1.00 34.06 324 PRO A CA 1
ATOM 2483 C C . PRO A 1 325 ? 41.436 34.897 16.508 1.00 32.29 324 PRO A C 1
ATOM 2484 O O . PRO A 1 325 ? 40.917 35.185 17.579 1.00 31.10 324 PRO A O 1
ATOM 2488 N N . GLU A 1 326 ? 42.031 35.792 15.739 1.00 34.07 325 GLU A N 1
ATOM 2489 C CA . GLU A 1 326 ? 42.102 37.209 16.104 1.00 34.84 325 GLU A CA 1
ATOM 2490 C C . GLU A 1 326 ? 40.727 37.908 16.007 1.00 32.81 325 GLU A C 1
ATOM 2491 O O . GLU A 1 326 ? 40.438 38.845 16.751 1.00 32.26 325 GLU A O 1
ATOM 2497 N N . VAL A 1 327 ? 39.885 37.443 15.091 1.00 31.61 326 VAL A N 1
ATOM 2498 C CA . VAL A 1 327 ? 38.511 37.960 14.948 1.00 29.59 326 VAL A CA 1
ATOM 2499 C C . VAL A 1 327 ? 37.661 37.543 16.154 1.00 29.29 326 VAL A C 1
ATOM 2500 O O . VAL A 1 327 ? 36.922 38.364 16.708 1.00 29.32 326 VAL A O 1
ATOM 2504 N N . LEU A 1 328 ? 37.800 36.284 16.575 1.00 27.73 327 LEU A N 1
ATOM 2505 C CA . LEU A 1 328 ? 37.102 35.768 17.747 1.00 28.30 327 LEU A CA 1
ATOM 2506 C C . LEU A 1 328 ? 37.510 36.526 19.012 1.00 29.72 327 LEU A C 1
ATOM 2507 O O . LEU A 1 328 ? 36.662 36.894 19.822 1.00 28.88 327 LEU A O 1
ATOM 2512 N N . GLU A 1 329 ? 38.800 36.784 19.167 1.00 29.51 328 GLU A N 1
ATOM 2513 C CA . GLU A 1 329 ? 39.283 37.551 20.321 1.00 30.09 328 GLU A CA 1
ATOM 2514 C C . GLU A 1 329 ? 38.707 38.974 20.345 1.00 27.50 328 GLU A C 1
ATOM 2515 O O . GLU A 1 329 ? 38.265 39.440 21.375 1.00 25.92 328 GLU A O 1
ATOM 2521 N N . ARG A 1 330 ? 38.723 39.661 19.208 1.00 28.59 329 ARG A N 1
ATOM 2522 C CA . ARG A 1 330 ? 38.095 40.978 19.103 1.00 26.71 329 ARG A CA 1
ATOM 2523 C C . ARG A 1 330 ? 36.574 40.932 19.354 1.00 25.49 329 ARG A C 1
ATOM 2524 O O . ARG A 1 330 ? 35.999 41.881 19.872 1.00 27.02 329 ARG A O 1
ATOM 2532 N N . LEU A 1 331 ? 35.925 39.833 18.991 1.00 25.35 330 LEU A N 1
ATOM 2533 C CA . LEU A 1 331 ? 34.527 39.618 19.361 1.00 24.88 330 LEU A CA 1
ATOM 2534 C C . LEU A 1 331 ? 34.320 39.414 20.865 1.00 25.43 330 LEU A C 1
ATOM 2535 O O . LEU A 1 331 ? 33.280 39.808 21.403 1.00 24.06 330 LEU A O 1
ATOM 2540 N N . ARG A 1 332 ? 35.295 38.808 21.546 1.00 26.40 331 ARG A N 1
ATOM 2541 C CA . ARG A 1 332 ? 35.168 38.499 22.985 1.00 27.79 331 ARG A CA 1
ATOM 2542 C C . ARG A 1 332 ? 35.503 39.668 23.917 1.00 26.09 331 ARG A C 1
ATOM 2543 O O . ARG A 1 332 ? 34.904 39.815 24.981 1.00 25.38 331 ARG A O 1
ATOM 2551 N N . ALA A 1 333 ? 36.462 40.490 23.508 1.00 25.12 332 ALA A N 1
ATOM 2552 C CA . ALA A 1 333 ? 37.097 41.440 24.395 1.00 25.45 332 ALA A CA 1
ATOM 2553 C C . ALA A 1 333 ? 36.214 42.640 24.743 1.00 25.81 332 ALA A C 1
ATOM 2554 O O . ALA A 1 333 ? 36.105 43.004 25.927 1.00 22.74 332 ALA A O 1
#

Organism: Ruegeria sp. (strain TM1040) (NCBI:txid292414)

Sequence (316 aa):
SREDEIRDFLATHGYADWNRTPRYQRLRSPTGAKAVLDWSPEEGGDTQPFVDLAQYLRNLDISAPEIYAEEHARGLLLIEDLGDALFTEVINNDPAQEPLYRAAVDLLIHLHDAQQTPELARLDPETLSETRLAFSEYRYAILGDAAEDNRKRFEHRFAQILSAQLEGDVFVHRDFHAQNLLWLPEREGLARVGVIDFQDAKLGHRAYDLVSLLQDARRRDVPAQVEA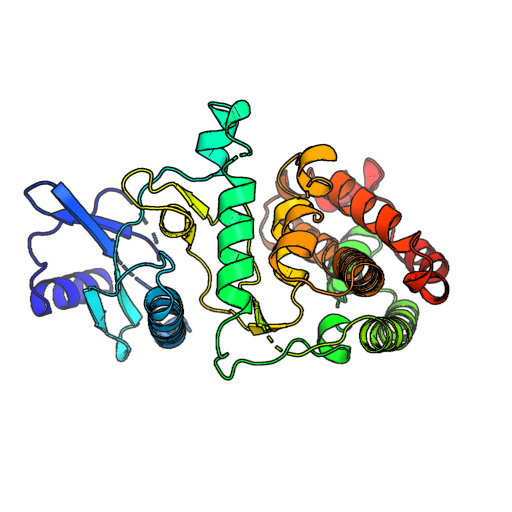QIDHYIQATGVDESHFRSAYAVIAVQRNRILGIFARLSQRFGKRHYIEEFVPRVWAHFERGLAHPALASAAEEILNALPAPAPEVLERLRA